Protein AF-A0A2D2D3I3-F1 (afdb_monomer_lite)

Radius of gyration: 22.83 Å; chains: 1; bounding box: 52×42×72 Å

Organism: Methylosinus trichosporium (strain ATCC 35070 / NCIMB 11131 / UNIQEM 75 / OB3b) (NCBI:txid595536)

Sequence (288 aa):
MAAYGGAGVHELIDAMRDCSGDVVLSSEEFIHAIHYAPDAFQHFLDLIGPIFPNVVIVVYLRSQADYLQSAYFERVKAGMSADFSSYVSARLTNNLGEFPLDYELLVDELLALKGAEIVIRDYNSGSAVEDFFQLCGIEIGSITQLERKNERSGFKRCLTQFYENIHRRRANASELGVIEEVAGRYKDNPPQLSSLCKRGIVSRFAQGNRRVSAAYRLEGLDCESSDVGYSTNRCFSNEPSLLDPFESDRRRPSIDHIFSYSFAALISTASAATPSWTHGLRWAGVRR

Secondary structure (DSSP, 8-state):
-----THHHHHHHHHHHT-SS------HHHHHHHHH-HHHHHHHHHHHTTT-S-EEEEEEE--HHHHHHHHHHHHHHTT----HHHHHHHHHHS--SSS-S-HHHHHHHHHH-SSEEEEEEETTSS-HHHHHHHHTT--GGG-S----------HHHHHHHHHHHHHTSPPPHHHHHHHHHHHHHTSSSPPPPPHHHHHHHHHHHHHHHHHHHHHHT-SSS----TT----GGGSS-SS---S-TTSS-TT---HHHHTSHHHHHHHHHHHHT-SS--S---------

Structure (mmCIF, N/CA/C/O backbone):
data_AF-A0A2D2D3I3-F1
#
_entry.id   AF-A0A2D2D3I3-F1
#
loop_
_atom_site.group_PDB
_atom_site.id
_atom_site.type_symbol
_atom_site.label_atom_id
_atom_site.label_alt_id
_atom_site.label_comp_id
_atom_site.label_asym_id
_atom_site.label_entity_id
_atom_site.label_seq_id
_atom_site.pdbx_PDB_ins_code
_atom_site.Cartn_x
_atom_site.Cartn_y
_atom_site.Cartn_z
_atom_site.occupancy
_atom_site.B_iso_or_equiv
_atom_site.auth_seq_id
_atom_site.auth_comp_id
_atom_site.auth_asym_id
_atom_site.auth_atom_id
_atom_site.pdbx_PDB_model_num
ATOM 1 N N . MET A 1 1 ? -0.249 -22.762 6.723 1.00 36.47 1 MET A N 1
ATOM 2 C CA . MET A 1 1 ? -0.805 -22.355 8.027 1.00 36.47 1 MET A CA 1
ATOM 3 C C . MET A 1 1 ? 0.327 -22.441 9.039 1.00 36.47 1 MET A C 1
ATOM 5 O O . MET A 1 1 ? 0.614 -23.522 9.537 1.00 36.47 1 MET A O 1
ATOM 9 N N . ALA A 1 2 ? 1.090 -21.359 9.199 1.00 31.59 2 ALA A N 1
ATOM 10 C CA . ALA A 1 2 ? 2.141 -21.309 10.208 1.00 31.59 2 ALA A CA 1
ATOM 11 C C . ALA A 1 2 ? 1.462 -21.176 11.574 1.00 31.59 2 ALA A C 1
ATOM 13 O O . ALA A 1 2 ? 0.613 -20.306 11.754 1.00 31.59 2 ALA A O 1
ATOM 14 N N . ALA A 1 3 ? 1.787 -22.068 12.505 1.00 34.53 3 ALA A N 1
ATOM 15 C CA . ALA A 1 3 ? 1.401 -21.908 13.894 1.00 34.53 3 ALA A CA 1
ATOM 16 C C . ALA A 1 3 ? 2.128 -20.666 14.428 1.00 34.53 3 ALA A C 1
ATOM 18 O O . ALA A 1 3 ? 3.337 -20.717 14.653 1.00 34.53 3 ALA A O 1
ATOM 19 N N . TYR A 1 4 ? 1.420 -19.545 14.578 1.00 44.84 4 TYR A N 1
ATOM 20 C CA . TYR A 1 4 ? 1.913 -18.431 15.383 1.00 44.84 4 TYR A CA 1
ATOM 21 C C . TYR A 1 4 ? 2.091 -18.978 16.802 1.00 44.84 4 TYR A C 1
ATOM 23 O O . TYR A 1 4 ? 1.121 -19.338 17.468 1.00 44.84 4 TYR A O 1
ATOM 31 N N . GLY A 1 5 ? 3.343 -19.171 17.215 1.00 44.16 5 GLY A N 1
ATOM 32 C CA . GLY A 1 5 ? 3.673 -19.737 18.515 1.00 44.16 5 GLY A CA 1
ATOM 33 C C . GLY A 1 5 ? 3.139 -18.840 19.629 1.00 44.16 5 GLY A C 1
ATOM 34 O O . GLY A 1 5 ? 3.531 -17.680 19.724 1.00 44.16 5 GLY A O 1
ATOM 35 N N . GLY A 1 6 ? 2.272 -19.384 20.487 1.00 57.16 6 GLY A N 1
ATOM 36 C CA . GLY A 1 6 ? 1.632 -18.647 21.585 1.00 57.16 6 GLY A CA 1
ATOM 37 C C . GLY A 1 6 ? 2.597 -18.012 22.595 1.00 57.16 6 GLY A C 1
ATOM 38 O O . GLY A 1 6 ? 2.187 -17.128 23.339 1.00 57.16 6 GLY A O 1
ATOM 39 N N . ALA A 1 7 ? 3.879 -18.395 22.590 1.00 60.81 7 ALA A N 1
ATOM 40 C CA . ALA A 1 7 ? 4.909 -17.781 23.429 1.00 60.81 7 ALA A CA 1
ATOM 41 C C . ALA A 1 7 ? 5.045 -16.267 23.180 1.00 60.81 7 ALA A C 1
ATOM 43 O O . ALA A 1 7 ? 5.126 -15.500 24.133 1.00 60.81 7 ALA A O 1
ATOM 44 N N . GLY A 1 8 ? 4.960 -15.821 21.919 1.00 80.94 8 GLY A N 1
ATOM 45 C CA . GLY A 1 8 ? 5.151 -14.405 21.587 1.00 80.94 8 GLY A CA 1
ATOM 46 C C . GLY A 1 8 ? 4.021 -13.488 22.069 1.00 80.94 8 GLY A C 1
ATOM 47 O O . GLY A 1 8 ? 4.268 -12.332 22.395 1.00 80.94 8 GLY A O 1
ATOM 48 N N . VAL A 1 9 ? 2.783 -13.990 22.148 1.00 85.12 9 VAL A N 1
ATOM 49 C CA . VAL A 1 9 ? 1.632 -13.183 22.593 1.00 85.12 9 VAL A CA 1
ATOM 50 C C . VAL A 1 9 ? 1.669 -12.965 24.103 1.00 85.12 9 VAL A C 1
ATOM 52 O O . VAL A 1 9 ? 1.417 -11.855 24.562 1.00 85.12 9 VAL A O 1
ATOM 55 N N . HIS A 1 10 ? 2.021 -13.993 24.880 1.00 88.25 10 HIS A N 1
ATOM 56 C CA . HIS A 1 10 ? 2.147 -13.856 26.331 1.00 88.25 10 HIS A CA 1
ATOM 57 C C . HIS A 1 10 ? 3.300 -12.927 26.722 1.00 88.25 10 HIS A C 1
ATOM 59 O O . HIS A 1 10 ? 3.094 -12.042 27.545 1.00 88.25 10 HIS A O 1
ATOM 65 N N . GLU A 1 11 ? 4.462 -13.055 26.073 1.00 89.56 11 GLU A N 1
ATOM 66 C CA . GLU A 1 11 ? 5.600 -12.151 26.295 1.00 89.56 11 GLU A CA 1
ATOM 67 C C . GLU A 1 11 ? 5.252 -10.692 25.966 1.00 89.56 11 GLU A C 1
ATOM 69 O O . GLU A 1 11 ? 5.614 -9.786 26.716 1.00 89.56 11 GLU A O 1
ATOM 74 N N . LEU A 1 12 ? 4.504 -10.455 24.879 1.00 89.75 12 LEU A N 1
ATOM 75 C CA . LEU A 1 12 ? 4.018 -9.119 24.537 1.00 89.75 12 LEU A CA 1
ATOM 76 C C . LEU A 1 12 ? 3.081 -8.572 25.620 1.00 89.75 12 LEU A C 1
ATOM 78 O O . LEU A 1 12 ? 3.254 -7.438 26.053 1.00 89.75 12 LEU A O 1
ATOM 82 N N . ILE A 1 13 ? 2.111 -9.368 26.075 1.00 91.94 13 ILE A N 1
ATOM 83 C CA . ILE A 1 13 ? 1.156 -8.949 27.110 1.00 91.94 13 ILE A CA 1
ATOM 84 C C . ILE A 1 13 ? 1.872 -8.625 28.423 1.00 91.94 13 ILE A C 1
ATOM 86 O O . ILE A 1 13 ? 1.548 -7.621 29.056 1.00 91.94 13 ILE A O 1
ATOM 90 N N . ASP A 1 14 ? 2.842 -9.441 28.830 1.00 91.94 14 ASP A N 1
ATOM 91 C CA . ASP A 1 14 ? 3.615 -9.191 30.046 1.00 91.94 14 ASP A CA 1
ATOM 92 C C . ASP A 1 14 ? 4.419 -7.887 29.924 1.00 91.94 14 ASP A C 1
ATOM 94 O O . ASP A 1 14 ? 4.353 -7.048 30.820 1.00 91.94 14 ASP A O 1
ATOM 98 N N . ALA A 1 15 ? 5.055 -7.637 28.774 1.00 89.31 15 ALA A N 1
ATOM 99 C CA . ALA A 1 15 ? 5.734 -6.367 28.517 1.00 89.31 15 ALA A CA 1
ATOM 100 C C . ALA A 1 15 ? 4.778 -5.159 28.569 1.00 89.31 15 ALA A C 1
ATOM 102 O O . ALA A 1 15 ? 5.149 -4.103 29.076 1.00 89.31 15 ALA A O 1
ATOM 103 N N . MET A 1 16 ? 3.541 -5.308 28.083 1.00 92.62 16 MET A N 1
ATOM 104 C CA . MET A 1 16 ? 2.526 -4.253 28.153 1.00 92.62 16 MET A CA 1
ATOM 105 C C . MET A 1 16 ? 2.074 -3.970 29.593 1.00 92.62 16 MET A C 1
ATOM 107 O O . MET A 1 16 ? 1.824 -2.816 29.927 1.00 92.62 16 MET A O 1
ATOM 111 N N . ARG A 1 17 ? 1.967 -4.995 30.452 1.00 92.38 17 ARG A N 1
ATOM 112 C CA . ARG A 1 17 ? 1.563 -4.832 31.865 1.00 92.38 17 ARG A CA 1
ATOM 113 C C . ARG A 1 17 ? 2.551 -4.004 32.671 1.00 92.38 17 ARG A C 1
ATOM 115 O O . ARG A 1 17 ? 2.138 -3.292 33.583 1.00 92.38 17 ARG A O 1
ATOM 122 N N . ASP A 1 18 ? 3.829 -4.107 32.334 1.00 90.19 18 ASP A N 1
ATOM 123 C CA . ASP A 1 18 ? 4.895 -3.380 33.016 1.00 90.19 18 ASP A CA 1
ATOM 124 C C . ASP A 1 18 ? 4.986 -1.907 32.565 1.00 90.19 18 ASP A C 1
ATOM 126 O O . ASP A 1 18 ? 5.695 -1.107 33.183 1.00 90.19 18 ASP A O 1
ATOM 130 N N . CYS A 1 19 ? 4.255 -1.507 31.515 1.00 89.94 19 CYS A N 1
ATOM 131 C CA . CYS A 1 19 ? 4.172 -0.117 31.075 1.00 89.94 19 CYS A CA 1
ATOM 132 C C . CYS A 1 19 ? 3.219 0.702 31.961 1.00 89.94 19 CYS A C 1
ATOM 134 O O . CYS A 1 19 ? 2.050 0.375 32.132 1.00 89.94 19 CYS A O 1
ATOM 136 N N . SER A 1 20 ? 3.694 1.843 32.469 1.00 86.50 20 SER A N 1
ATOM 137 C CA . SER A 1 20 ? 2.905 2.752 33.315 1.00 86.50 20 SER A CA 1
ATOM 138 C C . SER A 1 20 ? 2.069 3.782 32.537 1.00 86.50 20 SER A C 1
ATOM 140 O O . SER A 1 20 ? 1.661 4.788 33.115 1.00 86.50 20 SER A O 1
ATOM 142 N N . GLY A 1 21 ? 1.879 3.600 31.230 1.00 88.44 21 GLY A N 1
ATOM 143 C CA . GLY A 1 21 ? 1.226 4.571 30.349 1.00 88.44 21 GLY A CA 1
ATOM 144 C C . GLY A 1 21 ? 0.556 3.912 29.149 1.00 88.44 21 GLY A C 1
ATOM 145 O O . GLY A 1 21 ? 0.400 2.691 29.113 1.00 88.44 21 GLY A O 1
ATOM 146 N N . ASP A 1 22 ? 0.168 4.728 28.171 1.00 89.88 22 ASP A N 1
ATOM 147 C CA . ASP A 1 22 ? -0.473 4.239 26.953 1.00 89.88 22 ASP A CA 1
ATOM 148 C C . ASP A 1 22 ? 0.486 3.370 26.135 1.00 89.88 22 ASP A C 1
ATOM 150 O O . ASP A 1 22 ? 1.671 3.679 25.976 1.00 89.88 22 ASP A O 1
ATOM 154 N N . VAL A 1 23 ? -0.047 2.280 25.588 1.00 92.38 23 VAL A N 1
ATOM 155 C CA . VAL A 1 23 ? 0.695 1.375 24.714 1.00 92.38 23 VAL A CA 1
ATOM 156 C C . VAL A 1 23 ? 0.211 1.559 23.285 1.00 92.38 23 VAL A C 1
ATOM 158 O O . VAL A 1 23 ? -0.969 1.386 22.988 1.00 92.38 23 VAL A O 1
ATOM 161 N N . VAL A 1 24 ? 1.146 1.844 22.381 1.00 91.81 24 VAL A N 1
ATOM 162 C CA . VAL A 1 24 ? 0.890 1.887 20.940 1.00 91.81 24 VAL A CA 1
ATOM 163 C C . VAL A 1 24 ? 1.519 0.665 20.286 1.00 91.81 24 VAL A C 1
ATOM 165 O O . VAL A 1 24 ? 2.734 0.476 20.340 1.00 91.81 24 VAL A O 1
ATOM 168 N N . LEU A 1 25 ? 0.690 -0.143 19.627 1.00 91.69 25 LEU A N 1
ATOM 169 C CA . LEU A 1 25 ? 1.130 -1.270 18.812 1.00 91.69 25 LEU A CA 1
ATOM 170 C C . LEU A 1 25 ? 0.818 -0.987 17.342 1.00 91.69 25 LEU A C 1
ATOM 172 O O . LEU A 1 25 ? -0.283 -0.561 17.004 1.00 91.69 25 LEU A O 1
ATOM 176 N N . SER A 1 26 ? 1.777 -1.262 16.461 1.00 89.19 26 SER A N 1
ATOM 177 C CA . SER A 1 26 ? 1.593 -1.167 15.013 1.00 89.19 26 SER A CA 1
ATOM 178 C C . SER A 1 26 ? 2.179 -2.403 14.347 1.00 89.19 26 SER A C 1
ATOM 180 O O . SER A 1 26 ? 3.345 -2.735 14.558 1.00 89.19 26 SER A O 1
ATOM 182 N N . SER A 1 27 ? 1.354 -3.109 13.576 1.00 88.50 27 SER A N 1
ATOM 183 C CA . SER A 1 27 ? 1.760 -4.293 12.824 1.00 88.50 27 SER A CA 1
ATOM 184 C C . SER A 1 27 ? 0.816 -4.527 11.650 1.00 88.50 27 SER A C 1
ATOM 186 O O . SER A 1 27 ? -0.403 -4.546 11.826 1.00 88.50 27 SER A O 1
ATOM 188 N N . GLU A 1 28 ? 1.368 -4.762 10.458 1.00 84.00 28 GLU A N 1
ATOM 189 C CA . GLU A 1 28 ? 0.581 -5.178 9.285 1.00 84.00 28 GLU A CA 1
ATOM 190 C C . GLU A 1 28 ? -0.120 -6.528 9.525 1.00 84.00 28 GLU A C 1
ATOM 192 O O . GLU A 1 28 ? -1.214 -6.772 9.012 1.00 84.00 28 GLU A O 1
ATOM 197 N N . GLU A 1 29 ? 0.464 -7.373 10.381 1.00 87.12 29 GLU A N 1
ATOM 198 C CA . GLU A 1 29 ? -0.072 -8.686 10.749 1.00 87.12 29 GLU A CA 1
ATOM 199 C C . GLU A 1 29 ? -1.390 -8.596 11.523 1.00 87.12 29 GLU A C 1
ATOM 201 O O . GLU A 1 29 ? -2.174 -9.541 11.498 1.00 87.12 29 GLU A O 1
ATOM 206 N N . PHE A 1 30 ? -1.683 -7.471 12.184 1.00 90.69 30 PHE A N 1
ATOM 207 C CA . PHE A 1 30 ? -2.965 -7.308 12.870 1.00 90.69 30 PHE A CA 1
ATOM 208 C C . PHE A 1 30 ? -4.127 -7.264 11.895 1.00 90.69 30 PHE A C 1
ATOM 210 O O . PHE A 1 30 ? -5.141 -7.902 12.144 1.00 90.69 30 PHE A O 1
ATOM 217 N N . ILE A 1 31 ? -3.974 -6.598 10.751 1.00 89.19 31 ILE A N 1
ATOM 218 C CA . ILE A 1 31 ? -5.031 -6.582 9.737 1.00 89.19 31 ILE A CA 1
ATOM 219 C C . ILE A 1 31 ? -5.212 -7.974 9.133 1.00 89.19 31 ILE A C 1
ATOM 221 O O . ILE A 1 31 ? -6.341 -8.407 8.914 1.00 89.19 31 ILE A O 1
ATOM 225 N N . HIS A 1 32 ? -4.116 -8.707 8.922 1.00 88.12 32 HIS A N 1
ATOM 226 C CA . HIS A 1 32 ? -4.198 -10.104 8.505 1.00 88.12 32 HIS A CA 1
ATOM 227 C C . HIS A 1 32 ? -4.939 -10.957 9.548 1.00 88.12 32 HIS A C 1
ATOM 229 O O . HIS A 1 32 ? -5.802 -11.754 9.188 1.00 88.12 32 HIS A O 1
ATOM 235 N N . ALA A 1 33 ? -4.631 -10.793 10.836 1.00 91.31 33 ALA A N 1
ATOM 236 C CA . ALA A 1 33 ? -5.299 -11.512 11.915 1.00 91.31 33 ALA A CA 1
ATOM 237 C C . ALA A 1 33 ? -6.789 -11.155 12.008 1.00 91.31 33 ALA A C 1
ATOM 239 O O . ALA A 1 33 ? -7.607 -12.060 12.090 1.00 91.31 33 ALA A O 1
ATOM 240 N N . ILE A 1 34 ? -7.149 -9.874 11.923 1.00 93.06 34 ILE A N 1
ATOM 241 C CA . ILE A 1 34 ? -8.545 -9.413 11.937 1.00 93.06 34 ILE A CA 1
ATOM 242 C C . ILE A 1 34 ? -9.324 -10.030 10.774 1.00 93.06 34 ILE A C 1
ATOM 244 O O . ILE A 1 34 ? -10.400 -10.577 10.988 1.00 93.06 34 ILE A O 1
ATOM 248 N N . HIS A 1 35 ? -8.756 -10.008 9.567 1.00 91.56 35 HIS A N 1
ATOM 249 C CA . HIS A 1 35 ? -9.467 -10.437 8.366 1.00 91.56 35 HIS A CA 1
ATOM 250 C C . HIS A 1 35 ? -9.515 -11.964 8.185 1.00 91.56 35 HIS A C 1
ATOM 252 O O . HIS A 1 35 ? -10.536 -12.529 7.806 1.00 91.56 35 HIS A O 1
ATOM 258 N N . TYR A 1 36 ? -8.415 -12.673 8.455 1.00 89.38 36 TYR A N 1
ATOM 259 C CA . TYR A 1 36 ? -8.321 -14.114 8.182 1.00 89.38 36 TYR A CA 1
ATOM 260 C C . TYR A 1 36 ? -8.439 -14.999 9.427 1.00 89.38 36 TYR A C 1
ATOM 262 O O . TYR A 1 36 ? -8.594 -16.214 9.293 1.00 89.38 36 TYR A O 1
ATOM 270 N N . ALA A 1 37 ? -8.342 -14.428 10.628 1.00 93.00 37 ALA A N 1
ATOM 271 C CA . ALA A 1 37 ? -8.445 -15.146 11.897 1.00 93.00 37 ALA A CA 1
ATOM 272 C C . ALA A 1 37 ? -9.134 -14.298 12.993 1.00 93.00 37 ALA A C 1
ATOM 274 O O . ALA A 1 37 ? -8.566 -14.140 14.081 1.00 93.00 37 ALA A O 1
ATOM 275 N N . PRO A 1 38 ? -10.347 -13.761 12.743 1.00 93.94 38 PRO A N 1
ATOM 276 C CA . PRO A 1 38 ? -11.003 -12.803 13.637 1.00 93.94 38 PRO A CA 1
ATOM 277 C C . PRO A 1 38 ? -11.161 -13.325 15.069 1.00 93.94 38 PRO A C 1
ATOM 279 O O . PRO A 1 38 ? -10.924 -12.580 16.014 1.00 93.94 38 PRO A O 1
ATOM 282 N N . ASP A 1 39 ? -11.451 -14.618 15.254 1.00 95.12 39 ASP A N 1
ATOM 283 C CA . ASP A 1 39 ? -11.560 -15.238 16.584 1.00 95.12 39 ASP A CA 1
ATOM 284 C C . ASP A 1 39 ? -10.237 -15.194 17.365 1.00 95.12 39 ASP A C 1
ATOM 286 O O . ASP A 1 39 ? -10.225 -14.981 18.577 1.00 95.12 39 ASP A O 1
ATOM 290 N N . ALA A 1 40 ? -9.104 -15.374 16.678 1.00 93.25 40 ALA A N 1
ATOM 291 C CA . ALA A 1 40 ? -7.788 -15.299 17.305 1.00 93.25 40 ALA A CA 1
ATOM 292 C C . ALA A 1 40 ? -7.450 -13.857 17.706 1.00 93.25 40 ALA A C 1
ATOM 294 O O . ALA A 1 40 ? -6.867 -13.631 18.768 1.00 93.25 40 ALA A O 1
ATOM 295 N N . PHE A 1 41 ? -7.845 -12.878 16.888 1.00 95.75 41 PHE A N 1
ATOM 296 C CA . PHE A 1 41 ? -7.670 -11.470 17.225 1.00 95.75 41 PHE A CA 1
ATOM 297 C C . PHE A 1 41 ? -8.607 -11.030 18.360 1.00 95.75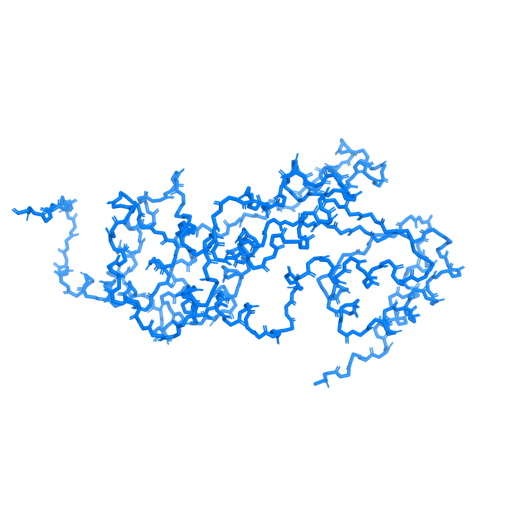 41 PHE A C 1
ATOM 299 O O . PHE A 1 41 ? -8.171 -10.339 19.277 1.00 95.75 41 PHE A O 1
ATOM 306 N N . GLN A 1 42 ? -9.861 -11.494 18.374 1.00 97.12 42 GLN A N 1
ATOM 307 C CA . GLN A 1 42 ? -10.777 -11.274 19.494 1.00 97.12 42 GLN A CA 1
ATOM 308 C C . GLN A 1 42 ? -10.224 -11.876 20.787 1.00 97.12 42 GLN A C 1
ATOM 310 O O . GLN A 1 42 ? -10.253 -11.220 21.821 1.00 97.12 42 GLN A O 1
ATOM 315 N N . HIS A 1 43 ? -9.652 -13.083 20.733 1.00 95.50 43 HIS A N 1
ATOM 316 C CA . HIS A 1 43 ? -9.003 -13.675 21.899 1.00 95.50 43 HIS A CA 1
ATOM 317 C C . HIS A 1 43 ? -7.853 -12.802 22.423 1.00 95.50 43 HIS A C 1
ATOM 319 O O . HIS A 1 43 ? -7.713 -12.631 23.632 1.00 95.50 43 HIS A O 1
ATOM 325 N N . PHE A 1 44 ? -7.056 -12.205 21.532 1.00 95.12 44 PHE A N 1
ATOM 326 C CA . PHE A 1 44 ? -6.042 -11.228 21.926 1.00 95.12 44 PHE A CA 1
ATOM 327 C C . PHE A 1 44 ? -6.661 -10.001 22.621 1.00 95.12 44 PHE A C 1
ATOM 329 O O . PHE A 1 44 ? -6.178 -9.620 23.687 1.00 95.12 44 PHE A O 1
ATOM 336 N N . LEU A 1 45 ? -7.756 -9.439 22.090 1.00 96.69 45 LEU A N 1
ATOM 337 C CA . LEU A 1 45 ? -8.494 -8.339 22.730 1.00 96.69 45 LEU A CA 1
ATOM 338 C C . LEU A 1 45 ? -9.017 -8.717 24.124 1.00 96.69 45 LEU A C 1
ATOM 340 O O . LEU A 1 45 ? -8.862 -7.944 25.068 1.00 96.69 45 LEU A O 1
ATOM 344 N N . ASP A 1 46 ? -9.569 -9.920 24.278 1.00 96.31 46 ASP A N 1
ATOM 345 C CA . ASP A 1 46 ? -10.085 -10.422 25.556 1.00 96.31 46 ASP A CA 1
ATOM 346 C C . ASP A 1 46 ? -8.975 -10.559 26.614 1.00 96.31 46 ASP A C 1
ATOM 348 O O . ASP A 1 46 ? -9.220 -10.366 27.806 1.00 96.31 46 ASP A O 1
ATOM 352 N N . LEU A 1 47 ? -7.744 -10.872 26.193 1.00 95.31 47 LEU A N 1
ATOM 353 C CA . LEU A 1 47 ? -6.585 -10.962 27.085 1.00 95.31 47 LEU A CA 1
ATOM 354 C C . LEU A 1 47 ? -6.069 -9.587 27.528 1.00 95.31 47 LEU A C 1
ATOM 356 O O . LEU A 1 47 ? -5.629 -9.452 28.674 1.00 95.31 47 LEU A O 1
ATOM 360 N N . ILE A 1 48 ? -6.106 -8.579 26.648 1.00 95.81 48 ILE A N 1
ATOM 361 C CA . ILE A 1 48 ? -5.609 -7.230 26.963 1.00 95.81 48 ILE A CA 1
ATOM 362 C C . ILE A 1 48 ? -6.661 -6.334 27.619 1.00 95.81 48 ILE A C 1
ATOM 364 O O . ILE A 1 48 ? -6.290 -5.460 28.396 1.00 95.81 48 ILE A O 1
ATOM 368 N N . GLY A 1 49 ? -7.954 -6.563 27.377 1.00 95.31 49 GLY A N 1
ATOM 369 C CA . GLY A 1 49 ? -9.050 -5.743 27.908 1.00 95.31 49 GLY A CA 1
ATOM 370 C C . GLY A 1 49 ? -9.056 -5.570 29.437 1.00 95.31 49 GLY A C 1
ATOM 371 O O . GLY A 1 49 ? -9.309 -4.465 29.913 1.00 95.31 49 GLY A O 1
ATOM 372 N N . PRO A 1 50 ? -8.719 -6.599 30.245 1.00 95.00 50 PRO A N 1
ATOM 373 C CA . PRO A 1 50 ? -8.574 -6.445 31.696 1.00 95.00 50 PRO A CA 1
ATOM 374 C C . PRO A 1 50 ? -7.413 -5.537 32.132 1.00 95.00 50 PRO A C 1
ATOM 376 O O . PRO A 1 50 ? -7.406 -5.069 33.268 1.00 95.00 50 PRO A O 1
ATOM 379 N N . ILE A 1 51 ? -6.417 -5.335 31.265 1.00 95.00 51 ILE A N 1
ATOM 380 C CA . ILE A 1 51 ? -5.225 -4.514 31.523 1.00 95.00 51 ILE A CA 1
ATOM 381 C C . ILE A 1 51 ? -5.462 -3.093 30.997 1.00 95.00 51 ILE A C 1
ATOM 383 O O . ILE A 1 51 ? -5.171 -2.117 31.683 1.00 95.00 51 ILE A O 1
ATOM 387 N N . PHE A 1 52 ? -6.044 -2.989 29.801 1.00 95.31 52 PHE A N 1
ATOM 388 C CA . PHE A 1 52 ? -6.334 -1.744 29.103 1.00 95.31 52 PHE A CA 1
ATOM 389 C C . PHE A 1 52 ? -7.848 -1.620 28.896 1.00 95.31 52 PHE A C 1
ATOM 391 O O . PHE A 1 52 ? -8.377 -2.172 27.932 1.00 95.31 52 PHE A O 1
ATOM 398 N N . PRO A 1 53 ? -8.569 -0.887 29.766 1.00 92.12 53 PRO A N 1
ATOM 399 C CA . PRO A 1 53 ? -10.024 -0.766 29.662 1.00 92.12 53 PRO A CA 1
ATOM 400 C C . PRO A 1 53 ? -10.479 0.002 28.412 1.00 92.12 53 PRO A C 1
ATOM 402 O O . PRO A 1 53 ? -11.636 -0.111 28.017 1.00 92.12 53 PRO A O 1
ATOM 405 N N . ASN A 1 54 ? -9.574 0.768 27.795 1.00 94.50 54 ASN A N 1
ATOM 406 C CA . ASN A 1 54 ? -9.819 1.545 26.586 1.00 94.50 54 ASN A CA 1
ATOM 407 C C . ASN A 1 54 ? -8.858 1.079 25.487 1.00 94.50 54 ASN A C 1
ATOM 409 O O . ASN A 1 54 ? -7.735 1.570 25.390 1.00 94.50 54 ASN A O 1
ATOM 413 N N . VAL A 1 55 ? -9.291 0.122 24.669 1.00 96.44 55 VAL A N 1
ATOM 414 C CA . VAL A 1 55 ? -8.552 -0.290 23.470 1.00 96.44 55 VAL A CA 1
ATOM 415 C C . VAL A 1 55 ? -9.118 0.460 22.271 1.00 96.44 55 VAL A C 1
ATOM 417 O O . VAL A 1 55 ? -10.324 0.430 22.042 1.00 96.44 55 VAL A O 1
ATOM 420 N N . VAL A 1 56 ? -8.257 1.111 21.491 1.00 97.00 56 VAL A N 1
ATOM 421 C CA . VAL A 1 56 ? -8.642 1.803 20.254 1.00 97.00 56 VAL A CA 1
ATOM 422 C C . VAL A 1 56 ? -7.886 1.180 19.088 1.00 97.00 56 VAL A C 1
ATOM 424 O O . VAL A 1 56 ? -6.658 1.103 19.104 1.00 97.00 56 VAL A O 1
ATOM 427 N N . ILE A 1 57 ? -8.614 0.742 18.065 1.00 96.94 57 ILE A N 1
ATOM 428 C CA . ILE A 1 57 ? -8.052 0.248 16.810 1.00 96.94 57 ILE A CA 1
ATOM 429 C C . ILE A 1 57 ? -8.212 1.348 15.770 1.00 96.94 57 ILE A C 1
ATOM 431 O O . ILE A 1 57 ? -9.325 1.699 15.378 1.00 96.94 57 ILE A O 1
ATOM 435 N N . VAL A 1 58 ? -7.082 1.878 15.309 1.00 95.94 58 VAL A N 1
ATOM 436 C CA . VAL A 1 58 ? -7.041 2.924 14.288 1.00 95.94 58 VAL A CA 1
ATOM 437 C C . VAL A 1 58 ? -6.629 2.307 12.960 1.00 95.94 58 VAL A C 1
ATOM 439 O O . VAL A 1 58 ? -5.554 1.717 12.854 1.00 95.94 58 VAL A O 1
ATOM 442 N N . VAL A 1 59 ? -7.464 2.460 11.934 1.00 95.62 59 VAL A N 1
ATOM 443 C CA . VAL A 1 59 ? -7.189 1.950 10.587 1.00 95.62 59 VAL A CA 1
ATOM 444 C C . VAL A 1 59 ? -7.195 3.099 9.591 1.00 95.62 59 VAL A C 1
ATOM 446 O O . VAL A 1 59 ? -8.208 3.769 9.395 1.00 95.62 59 VAL A O 1
ATOM 449 N N . TYR A 1 60 ? -6.059 3.297 8.927 1.00 95.06 60 TYR A N 1
ATOM 450 C CA . TYR A 1 60 ? -5.924 4.249 7.830 1.00 95.06 60 TYR A CA 1
ATOM 451 C C . TYR A 1 60 ? -6.201 3.552 6.502 1.00 95.06 60 TYR A C 1
ATOM 453 O O . TYR A 1 60 ? -5.448 2.668 6.088 1.00 95.06 60 TYR A O 1
ATOM 461 N N . LEU A 1 61 ? -7.262 3.967 5.816 1.00 95.31 61 LEU A N 1
ATOM 462 C CA . LEU A 1 61 ? -7.604 3.470 4.489 1.00 95.31 61 LEU A CA 1
ATOM 463 C C . LEU A 1 61 ? -7.049 4.408 3.419 1.00 95.31 61 LEU A C 1
ATOM 465 O O . LEU A 1 61 ? -7.138 5.629 3.522 1.00 95.31 61 LEU A O 1
ATOM 469 N N . ARG A 1 62 ? -6.473 3.823 2.372 1.00 94.25 62 ARG A N 1
ATOM 470 C CA . ARG A 1 62 ? -5.896 4.524 1.218 1.00 94.25 62 ARG A CA 1
ATOM 471 C C . ARG A 1 62 ? -6.638 4.090 -0.038 1.00 94.25 62 ARG A C 1
ATOM 473 O O . ARG A 1 62 ? -7.137 2.977 -0.071 1.00 94.25 62 ARG A O 1
ATOM 480 N N . SER A 1 63 ? -6.671 4.899 -1.098 1.00 94.62 63 SER A N 1
ATOM 481 C CA . SER A 1 63 ? -7.209 4.427 -2.385 1.00 94.62 63 SER A CA 1
ATOM 482 C C . SER A 1 63 ? -6.567 3.083 -2.789 1.00 94.62 63 SER A C 1
ATOM 484 O O . SER A 1 63 ? -5.343 2.914 -2.713 1.00 94.62 63 SER A O 1
ATOM 486 N N . GLN A 1 64 ? -7.376 2.105 -3.213 1.00 94.81 64 GLN A N 1
ATOM 487 C CA . GLN A 1 64 ? -6.868 0.770 -3.557 1.00 94.81 64 GLN A CA 1
ATOM 488 C C . GLN A 1 64 ? -5.853 0.832 -4.704 1.00 94.81 64 GLN A C 1
ATOM 490 O O . GLN A 1 64 ? -4.902 0.054 -4.735 1.00 94.81 64 GLN A O 1
ATOM 495 N N . ALA A 1 65 ? -6.025 1.781 -5.627 1.00 94.12 65 ALA A N 1
ATOM 496 C CA . ALA A 1 65 ? -5.103 2.023 -6.726 1.00 94.12 65 ALA A CA 1
ATOM 497 C C . ALA A 1 65 ? -3.712 2.445 -6.216 1.00 94.12 65 ALA A C 1
ATOM 499 O O . ALA A 1 65 ? -2.704 1.823 -6.563 1.00 94.12 65 ALA A O 1
ATOM 500 N N . ASP A 1 66 ? -3.653 3.442 -5.331 1.00 92.81 66 ASP A N 1
ATOM 501 C CA . ASP A 1 66 ? -2.384 3.920 -4.780 1.00 92.81 66 ASP A CA 1
ATOM 502 C C . ASP A 1 66 ? -1.754 2.903 -3.822 1.00 92.81 66 ASP A C 1
ATOM 504 O O . ASP A 1 66 ? -0.523 2.785 -3.760 1.00 92.81 66 ASP A O 1
ATOM 508 N N . TYR A 1 67 ? -2.584 2.165 -3.076 1.00 93.88 67 TYR A N 1
ATOM 509 C CA . TYR A 1 67 ? -2.144 1.053 -2.240 1.00 93.88 67 TYR A CA 1
ATOM 510 C C . TYR A 1 67 ? -1.480 -0.037 -3.089 1.00 93.88 67 TYR A C 1
ATOM 512 O O . TYR A 1 67 ? -0.328 -0.372 -2.829 1.00 93.88 67 TYR A O 1
ATOM 520 N N . LEU A 1 68 ? -2.146 -0.532 -4.140 1.00 95.38 68 LEU A N 1
ATOM 521 C CA . LEU A 1 68 ? -1.617 -1.584 -5.016 1.00 95.38 68 LEU A CA 1
ATOM 522 C C . LEU A 1 68 ? -0.311 -1.170 -5.695 1.00 95.38 68 LEU A C 1
ATOM 524 O O . LEU A 1 68 ? 0.623 -1.966 -5.769 1.00 95.38 68 LEU A O 1
ATOM 528 N N . GLN A 1 69 ? -0.209 0.082 -6.142 1.00 94.56 69 GLN A N 1
ATOM 529 C CA . GLN A 1 69 ? 1.037 0.626 -6.677 1.00 94.56 69 GLN A CA 1
ATOM 530 C C . GLN A 1 69 ? 2.170 0.598 -5.642 1.00 94.56 69 GLN A C 1
ATOM 532 O O . GLN A 1 69 ? 3.290 0.183 -5.943 1.00 94.56 69 GLN A O 1
ATOM 537 N N . SER A 1 70 ? 1.887 1.048 -4.418 1.00 92.75 70 SER A N 1
ATOM 538 C CA . SER A 1 70 ? 2.867 1.072 -3.332 1.00 92.75 70 SER A CA 1
ATOM 539 C C . SER A 1 70 ? 3.295 -0.341 -2.932 1.00 92.75 70 SER A C 1
ATOM 541 O O . SER A 1 70 ? 4.490 -0.617 -2.846 1.00 92.75 70 SER A O 1
ATOM 543 N N . ALA A 1 71 ? 2.326 -1.239 -2.743 1.00 93.94 71 ALA A N 1
ATOM 544 C CA . ALA A 1 71 ? 2.547 -2.631 -2.383 1.00 93.94 71 ALA A CA 1
ATOM 545 C C . ALA A 1 71 ? 3.373 -3.353 -3.454 1.00 93.94 71 ALA A C 1
ATOM 547 O O . ALA A 1 71 ? 4.351 -4.020 -3.125 1.00 93.94 71 ALA A O 1
ATOM 548 N N . TYR A 1 72 ? 3.074 -3.134 -4.739 1.00 95.81 72 TYR A N 1
ATOM 549 C CA . TYR A 1 72 ? 3.862 -3.683 -5.840 1.00 95.81 72 TYR A CA 1
ATOM 550 C C . TYR A 1 72 ? 5.347 -3.313 -5.739 1.00 95.81 72 TYR A C 1
ATOM 552 O O . TYR A 1 72 ? 6.209 -4.182 -5.869 1.00 95.81 72 TYR A O 1
ATOM 560 N N . PHE A 1 73 ? 5.671 -2.045 -5.469 1.00 95.19 73 PHE A N 1
ATOM 561 C CA . PHE A 1 73 ? 7.068 -1.627 -5.330 1.00 95.19 73 PHE A CA 1
ATOM 562 C C . PHE A 1 73 ? 7.763 -2.276 -4.132 1.00 95.19 73 PHE A C 1
ATOM 564 O O . PHE A 1 73 ? 8.932 -2.643 -4.257 1.00 95.19 73 PHE A O 1
ATOM 571 N N . GLU A 1 74 ? 7.075 -2.474 -3.006 1.00 94.31 74 GLU A N 1
ATOM 572 C CA . GLU A 1 74 ? 7.637 -3.234 -1.882 1.00 94.31 74 GLU A CA 1
ATOM 573 C C . GLU A 1 74 ? 7.869 -4.706 -2.250 1.00 94.31 74 GLU A C 1
ATOM 575 O O . GLU A 1 74 ? 8.936 -5.256 -1.969 1.00 94.31 74 GLU A O 1
ATOM 580 N N . ARG A 1 75 ? 6.945 -5.338 -2.983 1.00 95.25 75 ARG A N 1
ATOM 581 C CA . ARG A 1 75 ? 7.121 -6.717 -3.469 1.00 95.25 75 ARG A CA 1
ATOM 582 C C . ARG A 1 75 ? 8.282 -6.843 -4.454 1.00 95.25 75 ARG A C 1
ATOM 584 O O . ARG A 1 75 ? 9.050 -7.800 -4.371 1.00 95.25 75 ARG A O 1
ATOM 591 N N . VAL A 1 76 ? 8.468 -5.872 -5.349 1.00 96.19 76 VAL A N 1
ATOM 592 C CA . VAL A 1 76 ? 9.635 -5.820 -6.245 1.00 96.19 76 VAL A CA 1
ATOM 593 C C . VAL A 1 76 ? 10.933 -5.734 -5.437 1.00 96.19 76 VAL A C 1
ATOM 595 O O . VAL A 1 76 ? 11.868 -6.485 -5.713 1.00 96.19 76 VAL A O 1
ATOM 598 N N . LYS A 1 77 ? 10.998 -4.892 -4.397 1.00 94.31 77 LYS A N 1
ATOM 599 C CA . LYS A 1 77 ? 12.163 -4.841 -3.490 1.00 94.31 77 LYS A CA 1
ATOM 600 C C . LYS A 1 77 ? 12.416 -6.171 -2.784 1.00 94.31 77 LYS A C 1
ATOM 602 O O . LYS A 1 77 ? 13.571 -6.530 -2.582 1.00 94.31 77 LYS A O 1
ATOM 607 N N . ALA A 1 78 ? 11.355 -6.903 -2.458 1.00 95.06 78 ALA A N 1
ATOM 608 C CA . ALA A 1 78 ? 11.423 -8.234 -1.864 1.00 95.06 78 ALA A CA 1
ATOM 609 C C . ALA A 1 78 ? 11.752 -9.361 -2.871 1.00 95.06 78 ALA A C 1
ATOM 611 O O . ALA A 1 78 ? 11.774 -10.528 -2.487 1.00 95.06 78 ALA A O 1
ATOM 612 N N . GLY A 1 79 ? 12.019 -9.047 -4.145 1.00 96.75 79 GLY A N 1
ATOM 613 C CA . GLY A 1 79 ? 12.440 -10.027 -5.155 1.00 96.75 79 GLY A CA 1
ATOM 614 C C . GLY A 1 79 ? 11.330 -10.531 -6.085 1.00 96.75 79 GLY A C 1
ATOM 615 O O . GLY A 1 79 ? 11.556 -11.461 -6.860 1.00 96.75 79 GLY A O 1
ATOM 616 N N . MET A 1 80 ? 10.131 -9.939 -6.049 1.00 96.88 80 MET A N 1
ATOM 617 C CA . MET A 1 80 ? 9.049 -10.309 -6.965 1.00 96.88 80 MET A CA 1
ATOM 618 C C . MET A 1 80 ? 9.416 -9.999 -8.426 1.00 96.88 80 MET A C 1
ATOM 620 O O . MET A 1 80 ? 9.920 -8.922 -8.741 1.00 96.88 80 MET A O 1
ATOM 624 N N . SER A 1 81 ? 9.124 -10.945 -9.322 1.00 97.06 81 SER A N 1
ATOM 625 C CA . SER A 1 81 ? 9.399 -10.868 -10.770 1.00 97.06 81 SER A CA 1
ATOM 626 C C . SER A 1 81 ? 8.136 -10.783 -11.638 1.00 97.06 81 SER A C 1
ATOM 628 O O . SER A 1 81 ? 8.226 -10.803 -12.865 1.00 97.06 81 SER A O 1
ATOM 630 N N . ALA A 1 82 ? 6.955 -10.700 -11.020 1.00 96.62 82 ALA A N 1
ATOM 631 C CA . ALA A 1 82 ? 5.702 -10.452 -11.723 1.00 96.62 82 ALA A CA 1
ATOM 632 C C . ALA A 1 82 ? 5.677 -9.025 -12.292 1.00 96.62 82 ALA A C 1
ATOM 634 O O . ALA A 1 82 ? 6.084 -8.071 -11.617 1.00 96.62 82 ALA A O 1
ATOM 635 N N . ASP A 1 83 ? 5.179 -8.873 -13.519 1.00 96.06 83 ASP A N 1
ATOM 636 C CA . ASP A 1 83 ? 4.834 -7.550 -14.036 1.00 96.06 83 ASP A CA 1
ATOM 637 C C . ASP A 1 83 ? 3.666 -6.928 -13.251 1.00 96.06 83 ASP A C 1
ATOM 639 O O . ASP A 1 83 ? 2.951 -7.601 -12.496 1.00 96.06 83 ASP A O 1
ATOM 643 N N . PHE A 1 84 ? 3.509 -5.610 -13.379 1.00 95.94 84 PHE A N 1
ATOM 644 C CA . PHE A 1 84 ? 2.523 -4.868 -12.597 1.00 95.94 84 PHE A CA 1
ATOM 645 C C . PHE A 1 84 ? 1.086 -5.336 -12.865 1.00 95.94 84 PHE A C 1
ATOM 647 O O . PHE A 1 84 ? 0.308 -5.530 -11.929 1.00 95.94 84 PHE A O 1
ATOM 654 N N . SER A 1 85 ? 0.737 -5.561 -14.132 1.00 94.19 85 SER A N 1
ATOM 655 C CA . SER A 1 85 ? -0.610 -5.975 -14.534 1.00 94.19 85 SER A CA 1
ATOM 656 C C . SER A 1 85 ? -0.971 -7.361 -13.999 1.00 94.19 85 SER A C 1
ATOM 6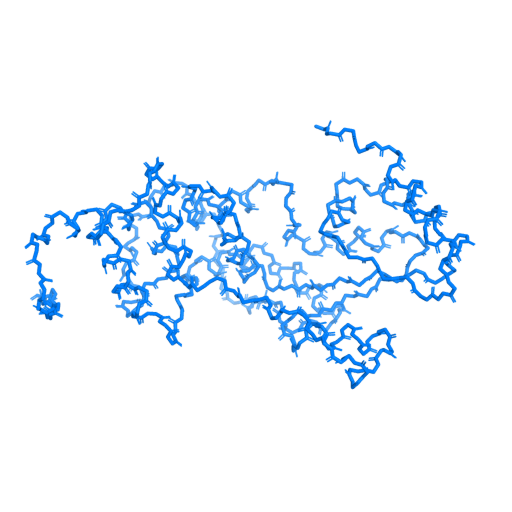58 O O . SER A 1 85 ? -2.073 -7.552 -13.485 1.00 94.19 85 SER A O 1
ATOM 660 N N . SER A 1 86 ? -0.035 -8.311 -14.047 1.00 94.19 86 SER A N 1
ATOM 661 C CA . SER A 1 86 ? -0.202 -9.657 -13.491 1.00 94.19 86 SER A CA 1
ATOM 662 C C . SER A 1 86 ? -0.361 -9.612 -11.975 1.00 94.19 86 SER A C 1
ATOM 664 O O . SER A 1 86 ? -1.212 -10.314 -11.430 1.00 94.19 86 SER A O 1
ATOM 666 N N . TYR A 1 87 ? 0.410 -8.758 -11.291 1.00 95.88 87 TYR A N 1
ATOM 667 C CA . TYR A 1 87 ? 0.264 -8.545 -9.851 1.00 95.88 87 TYR A CA 1
ATOM 668 C C . TYR A 1 87 ? -1.122 -7.994 -9.494 1.00 95.88 87 TYR A C 1
ATOM 670 O O . TYR A 1 87 ? -1.799 -8.561 -8.638 1.00 95.88 87 TYR A O 1
ATOM 678 N N . VAL A 1 88 ? -1.578 -6.931 -10.166 1.00 95.31 88 VAL A N 1
ATOM 679 C CA . VAL A 1 88 ? -2.908 -6.351 -9.916 1.00 95.31 88 VAL A CA 1
ATOM 680 C C . VAL A 1 88 ? -4.008 -7.365 -10.202 1.00 95.31 88 VAL A C 1
ATOM 682 O O . VAL A 1 88 ? -4.886 -7.546 -9.364 1.00 95.31 88 VAL A O 1
ATOM 685 N N . SER A 1 89 ? -3.944 -8.066 -11.337 1.00 93.25 89 SER A N 1
ATOM 686 C CA . SER A 1 89 ? -4.916 -9.109 -11.679 1.00 93.25 89 SER A CA 1
ATOM 687 C C . SER A 1 89 ? -4.987 -10.168 -10.574 1.00 93.25 89 SER A C 1
ATOM 689 O O . SER A 1 89 ? -6.057 -10.404 -10.015 1.00 93.25 89 SER A O 1
ATOM 691 N N . ALA A 1 90 ? -3.835 -10.694 -10.142 1.00 93.56 90 ALA A N 1
ATOM 692 C CA . ALA A 1 90 ? -3.769 -11.654 -9.047 1.00 93.56 90 ALA A CA 1
ATOM 693 C C . ALA A 1 90 ? -4.329 -11.096 -7.729 1.00 93.56 90 ALA A C 1
ATOM 695 O O . ALA A 1 90 ? -5.008 -11.825 -7.015 1.00 93.56 90 ALA A O 1
ATOM 696 N N . ARG A 1 91 ? -4.091 -9.820 -7.399 1.00 93.62 91 ARG A N 1
ATOM 697 C CA . ARG A 1 91 ? -4.635 -9.186 -6.184 1.00 93.62 91 ARG A CA 1
ATOM 698 C C . ARG A 1 91 ? -6.147 -8.983 -6.222 1.00 93.62 91 ARG A C 1
ATOM 700 O O . ARG A 1 91 ? -6.768 -8.980 -5.164 1.00 93.62 91 ARG A O 1
ATOM 707 N N . LEU A 1 92 ? -6.725 -8.797 -7.405 1.00 91.75 92 LEU A N 1
ATOM 708 C CA . LEU A 1 92 ? -8.163 -8.586 -7.578 1.00 91.75 92 LEU A CA 1
ATOM 709 C C . LEU A 1 92 ? -8.952 -9.894 -7.678 1.00 91.75 92 LEU A C 1
ATOM 711 O O . LEU A 1 92 ? -10.129 -9.917 -7.313 1.00 91.75 92 LEU A O 1
ATOM 715 N N . THR A 1 93 ? -8.335 -10.964 -8.187 1.00 89.00 93 THR A N 1
ATOM 716 C CA . THR A 1 93 ? -8.996 -12.268 -8.351 1.00 89.00 93 THR A CA 1
ATOM 717 C C . THR A 1 93 ? -8.699 -13.233 -7.215 1.00 89.00 93 THR A C 1
ATOM 719 O O . THR A 1 93 ? -9.539 -14.072 -6.901 1.00 89.00 93 THR A O 1
ATOM 722 N N . ASN A 1 94 ? -7.515 -13.134 -6.606 1.00 86.88 94 ASN A N 1
ATOM 723 C CA . ASN A 1 94 ? -7.040 -14.082 -5.611 1.00 86.88 94 ASN A CA 1
ATOM 724 C C . ASN A 1 94 ? -6.833 -13.392 -4.265 1.00 86.88 94 ASN A C 1
ATOM 726 O O . ASN A 1 94 ? -6.320 -12.275 -4.157 1.00 86.88 94 ASN A O 1
ATOM 730 N N . ASN A 1 95 ? -7.147 -14.129 -3.209 1.00 80.75 95 ASN A N 1
ATOM 731 C CA . ASN A 1 95 ? -6.733 -13.771 -1.870 1.00 80.75 95 ASN A CA 1
ATOM 732 C C . ASN A 1 95 ? -5.259 -14.178 -1.671 1.00 80.75 95 ASN A C 1
ATOM 734 O O . ASN A 1 95 ? -4.960 -15.349 -1.445 1.00 80.75 95 ASN A O 1
ATOM 738 N N . LEU A 1 96 ? -4.338 -13.216 -1.792 1.00 83.94 96 LEU A N 1
ATOM 739 C CA . LEU A 1 96 ? -2.895 -13.449 -1.642 1.00 83.94 96 LEU A CA 1
ATOM 740 C C . LEU A 1 96 ? -2.404 -13.383 -0.182 1.00 83.94 96 LEU A C 1
ATOM 742 O O . LEU A 1 96 ? -1.195 -13.380 0.036 1.00 83.94 96 LEU A O 1
ATOM 746 N N . GLY A 1 97 ? -3.300 -13.300 0.812 1.00 80.56 97 GLY A N 1
ATOM 747 C CA . GLY A 1 97 ? -2.902 -13.103 2.212 1.00 80.56 97 GLY A CA 1
ATOM 748 C C . GLY A 1 97 ? -2.216 -11.752 2.455 1.00 80.56 97 GLY A C 1
ATOM 749 O O . GLY A 1 97 ? -1.447 -11.596 3.394 1.00 80.56 97 GLY A O 1
ATOM 750 N N . GLU A 1 98 ? -2.455 -10.773 1.582 1.00 87.31 98 GLU A N 1
ATOM 751 C CA . GLU A 1 98 ? -2.036 -9.382 1.778 1.00 87.31 98 GLU A CA 1
ATOM 752 C C . GLU A 1 98 ? -3.206 -8.568 2.356 1.00 87.31 98 GLU A C 1
ATOM 754 O O . GLU A 1 98 ? -4.323 -9.085 2.475 1.00 87.31 98 GLU A O 1
ATOM 759 N N . PHE A 1 99 ? -2.967 -7.290 2.674 1.00 88.38 99 PHE A N 1
ATOM 760 C CA . PHE A 1 99 ? -3.994 -6.372 3.181 1.00 88.38 99 PHE A CA 1
ATOM 761 C C . PHE A 1 99 ? -5.268 -6.434 2.313 1.00 88.38 99 PHE A C 1
ATOM 763 O O . PHE A 1 99 ? -5.163 -6.323 1.084 1.00 88.38 99 PHE A O 1
ATOM 770 N N . PRO A 1 100 ? -6.460 -6.620 2.898 1.00 92.88 100 PRO A N 1
ATOM 771 C CA . PRO A 1 100 ? -7.693 -6.794 2.140 1.00 92.88 100 PRO A CA 1
ATOM 772 C C . PRO A 1 100 ? -8.047 -5.539 1.343 1.00 92.88 100 PRO A C 1
ATOM 774 O O . PRO A 1 100 ? -7.907 -4.422 1.824 1.00 92.88 100 PRO A O 1
ATOM 777 N N . LEU A 1 101 ? -8.502 -5.717 0.101 1.00 94.38 101 LEU A N 1
ATOM 778 C CA . LEU A 1 101 ? -8.904 -4.601 -0.770 1.00 94.38 101 LEU A CA 1
ATOM 779 C C . LEU A 1 101 ? -10.393 -4.255 -0.645 1.00 94.38 101 LEU A C 1
ATOM 781 O O . LEU A 1 101 ? -10.800 -3.154 -1.021 1.00 94.38 101 LEU A O 1
ATOM 785 N N . ASP A 1 102 ? -11.188 -5.196 -0.131 1.00 94.75 102 ASP A N 1
ATOM 786 C CA . ASP A 1 102 ? -12.605 -5.005 0.152 1.00 94.75 102 ASP A CA 1
ATOM 787 C C . ASP A 1 102 ? -12.763 -4.330 1.518 1.00 94.75 102 ASP A C 1
ATOM 789 O O . ASP A 1 102 ? -12.784 -4.976 2.565 1.00 94.75 102 ASP A O 1
ATOM 793 N N . TYR A 1 103 ? -12.785 -2.998 1.502 1.00 95.94 103 TYR A N 1
ATOM 794 C CA . TYR A 1 103 ? -12.845 -2.201 2.727 1.00 95.94 103 TYR A CA 1
ATOM 795 C C . TYR A 1 103 ? -14.203 -2.254 3.411 1.00 95.94 103 TYR A C 1
ATOM 797 O O . TYR A 1 103 ? -14.264 -2.005 4.607 1.00 95.94 103 TYR A O 1
ATOM 805 N N . GLU A 1 104 ? -15.275 -2.576 2.685 1.00 96.50 104 GLU A N 1
ATOM 806 C CA . GLU A 1 104 ? -16.578 -2.786 3.312 1.00 96.50 104 GLU A CA 1
ATOM 807 C C . GLU A 1 104 ? -16.524 -4.027 4.204 1.00 96.50 104 GLU A C 1
ATOM 809 O O . GLU A 1 104 ? -16.801 -3.928 5.396 1.00 96.50 104 GLU A O 1
ATOM 814 N N . LEU A 1 105 ? -16.041 -5.149 3.661 1.00 95.31 105 LEU A N 1
ATOM 815 C CA . LEU A 1 105 ? -15.875 -6.380 4.431 1.00 95.31 105 LEU A CA 1
ATOM 816 C C . LEU A 1 105 ? -14.911 -6.203 5.617 1.00 95.31 105 LEU A C 1
ATOM 818 O O . LEU A 1 105 ? -15.235 -6.612 6.728 1.00 95.31 105 LEU A O 1
ATOM 822 N N . LEU A 1 106 ? -13.758 -5.555 5.403 1.00 95.38 106 LEU A N 1
ATOM 823 C CA . LEU A 1 106 ? -12.804 -5.276 6.486 1.00 95.38 106 LEU A CA 1
ATOM 824 C C . LEU A 1 106 ? -13.448 -4.455 7.615 1.00 95.38 106 LEU A C 1
ATOM 826 O O . LEU A 1 106 ? -13.211 -4.721 8.791 1.00 95.38 106 LEU A O 1
ATOM 830 N N . VAL A 1 107 ? -14.233 -3.430 7.275 1.00 96.81 107 VAL A N 1
ATOM 831 C CA . VAL A 1 107 ? -14.907 -2.587 8.270 1.00 96.81 107 VAL A CA 1
ATOM 832 C C . VAL A 1 107 ? -15.976 -3.374 9.022 1.00 96.81 107 VAL A C 1
ATOM 834 O O . VAL A 1 107 ? -16.049 -3.250 10.242 1.00 96.81 107 VAL A O 1
ATOM 837 N N . ASP A 1 108 ? -16.760 -4.205 8.338 1.00 97.00 108 ASP A N 1
ATOM 838 C CA . ASP A 1 108 ? -17.759 -5.060 8.985 1.00 97.00 108 ASP A CA 1
ATOM 839 C C . ASP A 1 108 ? -17.110 -6.015 10.002 1.00 97.00 108 ASP A C 1
ATOM 841 O O . ASP A 1 108 ? -17.609 -6.175 11.117 1.00 97.00 108 ASP A O 1
ATOM 845 N N . GLU A 1 109 ? -15.961 -6.603 9.660 1.00 96.12 109 GLU A N 1
ATOM 846 C CA . GLU A 1 109 ? -15.189 -7.462 10.565 1.00 96.12 109 GLU A CA 1
ATOM 847 C C . GLU A 1 109 ? -14.609 -6.690 11.754 1.00 96.12 109 GLU A C 1
ATOM 849 O O . GLU A 1 109 ? -14.689 -7.163 12.887 1.00 96.12 109 GLU A O 1
ATOM 854 N N . LEU A 1 110 ? -14.076 -5.485 11.526 1.00 96.69 110 LEU A N 1
ATOM 855 C CA . LEU A 1 110 ? -13.598 -4.609 12.599 1.00 96.69 110 LEU A CA 1
ATOM 856 C C . LEU A 1 110 ? -14.723 -4.258 13.577 1.00 96.69 110 LEU A C 1
ATOM 858 O O . LEU A 1 110 ? -14.524 -4.314 14.787 1.00 96.69 110 LEU A O 1
ATOM 862 N N . LEU A 1 111 ? -15.908 -3.920 13.067 1.00 96.75 111 LEU A N 1
ATOM 863 C CA . LEU A 1 111 ? -17.076 -3.578 13.882 1.00 96.75 111 LEU A CA 1
ATOM 864 C C . LEU A 1 111 ? -17.662 -4.780 14.635 1.00 96.75 111 LEU A C 1
ATOM 866 O O . LEU A 1 111 ? -18.382 -4.592 15.616 1.00 96.75 111 LEU A O 1
ATOM 870 N N . ALA A 1 112 ? -17.371 -6.004 14.191 1.00 97.44 112 ALA A N 1
ATOM 871 C CA . ALA A 1 112 ? -17.766 -7.218 14.895 1.00 97.44 112 ALA A CA 1
ATOM 872 C C . ALA A 1 112 ? -16.898 -7.497 16.137 1.00 97.44 112 ALA A C 1
ATOM 874 O O . ALA A 1 112 ? -17.330 -8.249 17.020 1.00 97.44 112 ALA A O 1
ATOM 875 N N . LEU A 1 113 ? -15.706 -6.893 16.225 1.00 97.38 113 LEU A N 1
ATOM 876 C CA . LEU A 1 113 ? -14.826 -7.012 17.386 1.00 97.38 113 LEU A CA 1
ATOM 877 C C . LEU A 1 113 ? -15.452 -6.345 18.615 1.00 97.38 113 LEU A C 1
ATOM 879 O O . LEU A 1 113 ? -16.055 -5.273 18.550 1.00 97.38 113 LEU A O 1
ATOM 883 N N . LYS A 1 114 ? -15.286 -6.981 19.773 1.00 97.44 114 LYS A N 1
ATOM 884 C CA . LYS A 1 114 ? -15.773 -6.489 21.064 1.00 97.44 114 LYS A CA 1
ATOM 885 C C . LYS A 1 114 ? -14.612 -6.012 21.919 1.00 97.44 114 LYS A C 1
ATOM 887 O O . LYS A 1 114 ? -13.528 -6.586 21.884 1.00 97.44 114 LYS A O 1
ATOM 892 N N . GLY A 1 115 ? -14.880 -5.004 22.746 1.00 96.31 115 GLY A N 1
ATOM 893 C CA . GLY A 1 115 ? -13.898 -4.477 23.696 1.00 96.31 115 GLY A CA 1
ATOM 894 C C . GLY A 1 115 ? -12.890 -3.503 23.086 1.00 96.31 115 GLY A C 1
ATOM 895 O O . GLY A 1 115 ? -11.933 -3.149 23.764 1.00 96.31 115 GLY A O 1
ATOM 896 N N . ALA A 1 116 ? -13.108 -3.055 21.846 1.00 97.38 116 ALA A N 1
ATOM 897 C CA . ALA A 1 116 ? -12.309 -2.018 21.209 1.00 97.38 116 ALA A CA 1
ATOM 898 C C . ALA A 1 116 ? -13.196 -0.955 20.547 1.00 97.38 116 ALA A C 1
ATOM 900 O O . ALA A 1 116 ? -14.247 -1.263 19.984 1.00 97.38 116 ALA A O 1
ATOM 901 N N . GLU A 1 117 ? -12.757 0.298 20.601 1.00 97.31 117 GLU A N 1
ATOM 902 C CA . GLU A 1 117 ? -13.270 1.373 19.759 1.00 97.31 117 GLU A CA 1
ATOM 903 C C . GLU A 1 117 ? -12.597 1.301 18.385 1.00 97.31 117 GLU A C 1
ATOM 905 O O . GLU A 1 117 ? -11.379 1.150 18.291 1.00 97.31 117 GLU A O 1
ATOM 910 N N . ILE A 1 118 ? -13.380 1.424 17.314 1.00 97.44 118 ILE A N 1
ATOM 911 C CA . ILE A 1 118 ? -12.872 1.385 15.941 1.00 97.44 118 ILE A CA 1
ATOM 912 C C . ILE A 1 118 ? -12.863 2.796 15.361 1.00 97.44 118 ILE A C 1
ATOM 914 O O . ILE A 1 118 ? -13.910 3.429 15.221 1.00 97.44 118 ILE A O 1
ATOM 918 N N . VAL A 1 119 ? -11.683 3.262 14.959 1.00 97.19 119 VAL A N 1
ATOM 919 C CA . VAL A 1 119 ? -11.484 4.561 14.314 1.00 97.19 119 VAL A CA 1
ATOM 920 C C . VAL A 1 119 ? -10.960 4.341 12.901 1.00 97.19 119 VAL A C 1
ATOM 922 O O . VAL A 1 119 ? -9.843 3.869 12.703 1.00 97.19 119 VAL A O 1
ATOM 925 N N . ILE A 1 120 ? -11.756 4.719 11.901 1.00 96.88 120 ILE A N 1
ATOM 926 C CA . ILE A 1 120 ? -11.358 4.660 10.490 1.00 96.88 120 ILE A CA 1
ATOM 927 C C . ILE A 1 120 ? -10.946 6.058 10.027 1.00 96.88 120 ILE A C 1
ATOM 929 O O . ILE A 1 120 ? -11.685 7.026 10.221 1.00 96.88 120 ILE A O 1
ATOM 933 N N . ARG A 1 121 ? -9.764 6.167 9.417 1.00 96.00 121 ARG A N 1
ATOM 934 C CA . ARG A 1 121 ? -9.173 7.425 8.942 1.00 96.00 121 ARG A CA 1
ATOM 935 C C . ARG A 1 121 ? -8.811 7.347 7.469 1.00 96.00 121 ARG A C 1
ATOM 937 O O . ARG A 1 121 ? -8.533 6.279 6.927 1.00 96.00 121 ARG A O 1
ATOM 944 N N . ASP A 1 122 ? -8.791 8.509 6.832 1.00 93.75 122 ASP A N 1
ATOM 945 C CA . ASP A 1 122 ? -8.322 8.660 5.462 1.00 93.75 122 ASP A CA 1
ATOM 946 C C . ASP A 1 122 ? -6.802 8.840 5.463 1.00 93.75 122 ASP A C 1
ATOM 948 O O . ASP A 1 122 ? -6.274 9.758 6.084 1.00 93.75 122 ASP A O 1
ATOM 952 N N . TYR A 1 123 ? -6.086 7.963 4.767 1.00 92.69 123 TYR A N 1
ATOM 953 C CA . TYR A 1 123 ? -4.637 8.067 4.615 1.00 92.69 123 TYR A CA 1
ATOM 954 C C . TYR A 1 123 ? -4.223 9.270 3.750 1.00 92.69 123 TYR A C 1
ATOM 956 O O . TYR A 1 123 ? -3.097 9.755 3.858 1.00 92.69 123 TYR A O 1
ATOM 964 N N . ASN A 1 124 ? -5.105 9.735 2.862 1.00 86.12 124 ASN A N 1
ATOM 965 C CA . ASN A 1 124 ? -4.795 10.743 1.851 1.00 86.12 124 ASN A CA 1
ATOM 966 C C . ASN A 1 124 ? -5.114 12.185 2.290 1.00 86.12 124 ASN A C 1
ATOM 968 O O . ASN A 1 124 ? -4.738 13.117 1.579 1.00 86.12 124 ASN A O 1
ATOM 972 N N . SER A 1 125 ? -5.769 12.398 3.437 1.00 84.62 125 SER A N 1
ATOM 973 C CA . SER A 1 125 ? -6.207 13.729 3.902 1.00 84.62 125 SER A CA 1
ATOM 974 C C . SER A 1 125 ? -5.080 14.610 4.468 1.00 84.62 125 SER A C 1
ATOM 976 O O . SER A 1 125 ? -5.314 15.765 4.822 1.00 84.62 125 SER A O 1
ATOM 978 N N . GLY A 1 126 ? -3.848 14.098 4.540 1.00 84.31 126 GLY A N 1
ATOM 979 C CA . GLY A 1 126 ? -2.695 14.821 5.067 1.00 84.31 126 GLY A CA 1
ATOM 980 C C . GLY A 1 126 ? -1.566 13.885 5.489 1.00 84.31 126 GLY A C 1
ATOM 981 O O . GLY A 1 126 ? -1.352 12.827 4.898 1.00 84.31 126 GLY A O 1
ATOM 982 N N . SER A 1 127 ? -0.817 14.281 6.518 1.00 87.00 127 SER A N 1
ATOM 983 C CA . SER A 1 127 ? 0.163 13.398 7.147 1.00 87.00 127 SER A CA 1
ATOM 984 C C . SER A 1 127 ? -0.553 12.440 8.097 1.00 87.00 127 SER A C 1
ATOM 986 O O . SER A 1 127 ? -0.957 12.835 9.187 1.00 87.00 127 SER A O 1
ATOM 988 N N . ALA A 1 128 ? -0.665 11.164 7.714 1.00 88.19 128 ALA A N 1
ATOM 989 C CA . ALA A 1 128 ? -1.244 10.126 8.575 1.00 88.19 128 ALA A CA 1
ATOM 990 C C . ALA A 1 128 ? -0.539 10.025 9.944 1.00 88.19 128 ALA A C 1
ATOM 992 O O . ALA A 1 128 ? -1.163 9.676 10.936 1.00 88.19 128 ALA A O 1
ATOM 993 N N . VAL A 1 129 ? 0.753 10.367 10.011 1.00 87.56 129 VAL A N 1
ATOM 994 C CA . VAL A 1 129 ? 1.519 10.396 11.268 1.00 87.56 129 VAL A CA 1
ATOM 995 C C . VAL A 1 129 ? 1.087 11.560 12.161 1.00 87.56 129 VAL A C 1
ATOM 997 O O . VAL A 1 129 ? 0.948 11.384 13.366 1.00 87.56 129 VAL A O 1
ATOM 1000 N N . GLU A 1 130 ? 0.865 12.745 11.589 1.00 87.88 130 GLU A N 1
ATOM 1001 C CA . GLU A 1 130 ? 0.399 13.907 12.357 1.00 87.88 130 GLU A CA 1
ATOM 1002 C C . GLU A 1 130 ? -1.041 13.706 12.837 1.00 87.88 130 GLU A C 1
ATOM 1004 O O . GLU A 1 130 ? -1.329 13.979 13.999 1.00 87.88 130 GLU A O 1
ATOM 1009 N N . ASP A 1 131 ? -1.915 13.166 11.978 1.00 91.00 131 ASP A N 1
ATOM 1010 C CA . ASP A 1 131 ? -3.279 12.773 12.354 1.00 91.00 131 ASP A CA 1
ATOM 1011 C C . ASP A 1 131 ? -3.263 11.740 13.489 1.00 91.00 131 ASP A C 1
ATOM 1013 O O . ASP A 1 131 ? -3.977 11.905 14.475 1.00 91.00 131 ASP A O 1
ATOM 1017 N N . PHE A 1 132 ? -2.390 10.729 13.410 1.00 91.50 132 PHE A N 1
ATOM 1018 C CA . PHE A 1 132 ? -2.233 9.731 14.467 1.00 91.50 132 PHE A CA 1
ATOM 1019 C C . PHE A 1 132 ? -1.779 10.356 15.791 1.00 91.50 132 PHE A C 1
ATOM 1021 O O . PHE A 1 132 ? -2.355 10.072 16.838 1.00 91.50 132 PHE A O 1
ATOM 1028 N N . PHE A 1 133 ? -0.782 11.245 15.771 1.00 90.06 133 PHE A N 1
ATOM 1029 C CA . PHE A 1 133 ? -0.348 11.931 16.990 1.00 90.06 133 PHE A CA 1
ATOM 1030 C C . PHE A 1 133 ? -1.441 12.812 17.576 1.00 90.06 133 PHE A C 1
ATOM 1032 O O . PHE A 1 133 ? -1.659 12.776 18.785 1.00 90.06 133 PHE A O 1
ATOM 1039 N N . GLN A 1 134 ? -2.178 13.539 16.739 1.00 90.56 134 GLN A N 1
ATOM 1040 C CA . GLN A 1 134 ? -3.323 14.316 17.191 1.00 90.56 134 GLN A CA 1
ATOM 1041 C C . GLN A 1 134 ? -4.402 13.419 17.814 1.00 90.56 134 GLN A C 1
ATOM 1043 O O . GLN A 1 134 ? -4.952 13.766 18.859 1.00 90.56 134 GLN A O 1
ATOM 1048 N N . LEU A 1 135 ? -4.679 12.263 17.206 1.00 91.50 135 LEU A N 1
ATOM 1049 C CA . LEU A 1 135 ? -5.635 11.279 17.709 1.00 91.50 135 LEU A CA 1
ATOM 1050 C C . LEU A 1 135 ? -5.222 10.721 19.077 1.00 91.50 135 LEU A C 1
ATOM 1052 O O . LEU A 1 135 ? -6.069 10.564 19.950 1.00 91.50 135 LEU A O 1
ATOM 1056 N N . CYS A 1 136 ? -3.929 10.471 19.273 1.00 89.12 136 CYS A N 1
ATOM 1057 C CA . CYS A 1 136 ? -3.369 10.001 20.539 1.00 89.12 136 CYS A CA 1
ATOM 1058 C C . CYS A 1 136 ? -3.094 11.126 21.555 1.00 89.12 136 CYS A C 1
ATOM 1060 O O . CYS A 1 136 ? -2.579 10.847 22.632 1.00 89.12 136 CYS A O 1
ATOM 1062 N N . GLY A 1 137 ? -3.382 12.393 21.233 1.00 89.19 137 GLY A N 1
ATOM 1063 C CA . GLY A 1 137 ? -3.074 13.529 22.112 1.00 89.19 137 GLY A CA 1
ATOM 1064 C C . GLY A 1 137 ? -1.573 13.785 22.312 1.00 89.19 137 GLY A C 1
ATOM 1065 O O . GLY A 1 137 ? -1.179 14.402 23.300 1.00 89.19 137 GLY A O 1
ATOM 1066 N N . ILE A 1 138 ? -0.728 13.315 21.391 1.00 86.50 138 ILE A N 1
ATOM 1067 C CA . ILE A 1 138 ? 0.728 13.477 21.428 1.00 86.50 138 ILE A CA 1
ATOM 1068 C C . ILE A 1 138 ? 1.099 14.803 20.753 1.00 86.50 138 ILE A C 1
ATOM 1070 O O . ILE A 1 138 ? 0.822 15.024 19.573 1.00 86.50 138 ILE A O 1
ATOM 1074 N N . GLU A 1 139 ? 1.770 15.697 21.480 1.00 84.00 139 GLU A N 1
ATOM 1075 C CA . GLU A 1 139 ? 2.234 16.968 20.917 1.00 84.00 139 GLU A CA 1
ATOM 1076 C C . GLU A 1 139 ? 3.416 16.751 19.960 1.00 84.00 139 GLU A C 1
ATOM 1078 O O . GLU A 1 139 ? 4.504 16.366 20.384 1.00 84.00 139 GLU A O 1
ATOM 1083 N N . ILE A 1 140 ? 3.251 17.075 18.674 1.00 75.31 140 ILE A N 1
ATOM 1084 C CA . ILE A 1 140 ? 4.288 16.903 17.633 1.00 75.31 140 ILE A CA 1
ATOM 1085 C C . ILE A 1 140 ? 5.609 17.603 18.005 1.00 75.31 140 ILE A C 1
ATOM 1087 O O . ILE A 1 140 ? 6.690 17.088 17.724 1.00 75.31 140 ILE A O 1
ATOM 1091 N N . GLY A 1 141 ? 5.537 18.757 18.682 1.00 73.31 141 GLY A N 1
ATOM 1092 C CA . GLY A 1 141 ? 6.705 19.534 19.119 1.00 73.31 141 GLY A CA 1
ATOM 1093 C C . GLY A 1 141 ? 7.611 18.814 20.128 1.00 73.31 141 GLY A C 1
ATOM 1094 O O . GLY A 1 141 ? 8.769 19.195 20.283 1.00 73.31 141 GLY A O 1
ATOM 1095 N N . SER A 1 142 ? 7.105 17.765 20.786 1.00 66.62 142 SER A N 1
ATOM 1096 C CA . SER A 1 142 ? 7.858 16.932 21.734 1.00 66.62 142 SER A CA 1
ATOM 1097 C C . SER A 1 142 ? 8.743 15.877 21.056 1.00 66.62 142 SER A C 1
ATOM 1099 O O . SER A 1 142 ? 9.615 15.290 21.700 1.00 66.62 142 SER A O 1
ATOM 1101 N N . ILE A 1 143 ? 8.580 15.664 19.746 1.00 70.00 143 ILE A N 1
ATOM 1102 C CA . ILE A 1 143 ? 9.305 14.642 18.990 1.00 70.00 143 ILE A CA 1
ATOM 1103 C C . ILE A 1 143 ? 10.610 15.241 18.476 1.00 70.00 143 ILE A C 1
ATOM 1105 O O . ILE A 1 143 ? 10.686 15.860 17.417 1.00 70.00 143 ILE A O 1
ATOM 1109 N N . THR A 1 144 ? 11.667 15.061 19.260 1.00 57.25 144 THR A N 1
ATOM 1110 C CA . THR A 1 144 ? 12.985 15.657 19.005 1.00 57.25 144 THR A CA 1
ATOM 1111 C C . THR A 1 144 ? 13.755 14.977 17.869 1.00 57.25 144 THR A C 1
ATOM 1113 O O . THR A 1 144 ? 14.692 15.570 17.334 1.00 57.25 144 THR A O 1
ATOM 1116 N N . GLN A 1 145 ? 13.354 13.765 17.461 1.00 61.72 145 GLN A N 1
ATOM 1117 C CA . GLN A 1 145 ? 13.942 13.023 16.344 1.00 61.72 145 GLN A CA 1
ATOM 1118 C C . GLN A 1 145 ? 12.883 12.167 15.632 1.00 61.72 145 GLN A C 1
ATOM 1120 O O . GLN A 1 145 ? 12.543 11.076 16.078 1.00 61.72 145 GLN A O 1
ATOM 1125 N N . LEU A 1 146 ? 12.392 12.629 14.480 1.00 60.03 146 LEU A N 1
ATOM 1126 C CA . LEU A 1 146 ? 11.771 11.736 13.498 1.00 60.03 146 LEU A CA 1
ATOM 1127 C C . LEU A 1 146 ? 12.902 10.943 12.827 1.00 60.03 146 LEU A C 1
ATOM 1129 O O . LEU A 1 146 ? 13.442 11.358 11.798 1.00 60.03 146 LEU A O 1
ATOM 1133 N N . GLU A 1 147 ? 13.337 9.847 13.452 1.00 51.78 147 GLU A N 1
ATOM 1134 C CA . GLU A 1 147 ? 14.327 8.961 12.844 1.00 51.78 147 GLU A CA 1
ATOM 1135 C C . GLU A 1 147 ? 13.789 8.418 11.513 1.00 51.78 147 GLU A C 1
ATOM 1137 O O . GLU A 1 147 ? 12.790 7.711 11.453 1.00 51.78 147 GLU A O 1
ATOM 1142 N N . ARG A 1 148 ? 14.496 8.782 10.437 1.00 53.91 148 ARG A N 1
ATOM 1143 C CA . ARG A 1 148 ? 14.294 8.381 9.039 1.00 53.91 148 ARG A CA 1
ATOM 1144 C C . ARG A 1 148 ? 12.895 8.650 8.483 1.00 53.91 148 ARG A C 1
ATOM 1146 O O . ARG A 1 148 ? 11.966 7.856 8.578 1.00 53.91 148 ARG A O 1
ATOM 1153 N N . LYS A 1 149 ? 12.834 9.706 7.669 1.00 50.03 149 LYS A N 1
ATOM 1154 C CA . LYS A 1 149 ? 11.903 9.788 6.542 1.00 50.03 149 LYS A CA 1
ATOM 1155 C C . LYS A 1 149 ? 11.957 8.443 5.811 1.00 50.03 149 LYS A C 1
ATOM 1157 O O . LYS A 1 149 ? 13.027 8.056 5.345 1.00 50.03 149 LYS A O 1
ATOM 1162 N N . ASN A 1 150 ? 10.836 7.725 5.750 1.00 51.47 150 ASN A N 1
ATOM 1163 C CA . ASN A 1 150 ? 10.660 6.572 4.870 1.00 51.47 150 ASN A CA 1
ATOM 1164 C C . ASN A 1 150 ? 10.829 7.081 3.432 1.00 51.47 150 ASN A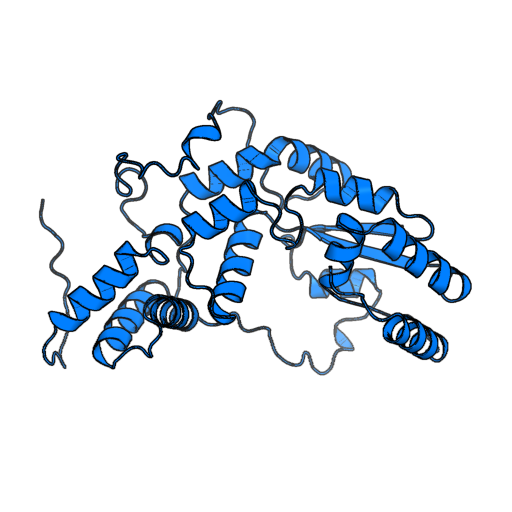 C 1
ATOM 1166 O O . ASN A 1 150 ? 9.870 7.447 2.750 1.00 51.47 150 ASN A O 1
ATOM 1170 N N . GLU A 1 151 ? 12.078 7.233 2.995 1.00 58.75 151 GLU A N 1
ATOM 1171 C CA . GLU A 1 151 ? 12.395 7.667 1.653 1.00 58.75 151 GLU A CA 1
ATOM 1172 C C . GLU A 1 151 ? 11.960 6.535 0.742 1.00 58.75 151 GLU A C 1
ATOM 1174 O O . GLU A 1 151 ? 12.600 5.480 0.662 1.00 58.75 151 GLU A O 1
ATOM 1179 N N . ARG A 1 152 ? 10.817 6.744 0.078 1.00 64.19 152 ARG A N 1
ATOM 1180 C CA . ARG A 1 152 ? 10.387 5.895 -1.026 1.00 64.19 152 ARG A CA 1
ATOM 1181 C C . ARG A 1 152 ? 11.610 5.683 -1.900 1.00 64.19 152 ARG A C 1
ATOM 1183 O O . ARG A 1 152 ? 12.204 6.650 -2.377 1.00 64.19 152 ARG A O 1
ATOM 1190 N N . SER A 1 153 ? 12.008 4.420 -2.055 1.00 72.50 153 SER A N 1
ATOM 1191 C CA . SER A 1 153 ? 13.116 4.080 -2.940 1.00 72.50 153 SER A CA 1
ATOM 1192 C C . SER A 1 153 ? 12.872 4.770 -4.272 1.00 72.50 153 SER A C 1
ATOM 1194 O O . SER A 1 153 ? 11.784 4.647 -4.835 1.00 72.50 153 SER A O 1
ATOM 1196 N N . GLY A 1 154 ? 13.856 5.547 -4.724 1.00 88.12 154 GLY A N 1
ATOM 1197 C CA . GLY A 1 154 ? 13.705 6.318 -5.949 1.00 88.12 154 GLY A CA 1
ATOM 1198 C C . GLY A 1 154 ? 13.276 5.412 -7.100 1.00 88.12 154 GLY A C 1
ATOM 1199 O O . GLY A 1 154 ? 13.694 4.255 -7.172 1.00 88.12 154 GLY A O 1
ATOM 1200 N N . PHE A 1 155 ? 12.458 5.946 -8.004 1.00 91.56 155 PHE A N 1
ATOM 1201 C CA . PHE A 1 155 ? 11.890 5.219 -9.141 1.00 91.56 155 PHE A CA 1
ATOM 1202 C C . PHE A 1 155 ? 12.925 4.369 -9.902 1.00 91.56 155 PHE A C 1
ATOM 1204 O O . PHE A 1 155 ? 12.679 3.198 -10.187 1.00 91.56 155 PHE A O 1
ATOM 1211 N N . LYS A 1 156 ? 14.128 4.923 -10.116 1.00 95.00 156 LYS A N 1
ATOM 1212 C CA . LYS A 1 156 ? 15.296 4.215 -10.662 1.00 95.00 156 LYS A CA 1
ATOM 1213 C C . LYS A 1 156 ? 15.561 2.885 -9.958 1.00 95.00 156 LYS A C 1
ATOM 1215 O O . LYS A 1 156 ? 15.688 1.865 -10.618 1.00 95.00 156 LYS A O 1
ATOM 1220 N N . ARG A 1 157 ? 15.652 2.891 -8.624 1.00 95.31 157 ARG A N 1
ATOM 1221 C CA . ARG A 1 157 ? 15.978 1.703 -7.825 1.00 95.31 157 ARG A CA 1
ATOM 1222 C C . ARG A 1 157 ? 14.909 0.627 -7.984 1.00 95.31 157 ARG A C 1
ATOM 1224 O O . ARG A 1 157 ? 15.263 -0.534 -8.152 1.00 95.31 157 ARG A O 1
ATOM 1231 N N . CYS A 1 158 ? 13.630 1.004 -7.966 1.00 95.31 158 CYS A N 1
ATOM 1232 C CA . CYS A 1 158 ? 12.539 0.057 -8.203 1.00 95.31 158 CYS A CA 1
ATOM 1233 C C . CYS A 1 158 ? 12.615 -0.546 -9.614 1.00 95.31 158 CYS A C 1
ATOM 1235 O O . CYS A 1 158 ? 12.478 -1.756 -9.758 1.00 95.31 158 CYS A O 1
ATOM 1237 N N . LEU A 1 159 ? 12.891 0.270 -10.638 1.00 96.69 159 LEU A N 1
ATOM 1238 C CA . LEU A 1 159 ? 13.032 -0.201 -12.019 1.00 96.69 159 LEU A CA 1
ATOM 1239 C C . LEU A 1 159 ? 14.251 -1.122 -12.201 1.00 96.69 159 LEU A C 1
ATOM 1241 O O . LEU A 1 159 ? 14.138 -2.163 -12.843 1.00 96.69 159 LEU A O 1
ATOM 1245 N N . THR A 1 160 ? 15.395 -0.784 -11.594 1.00 97.81 160 THR A N 1
ATOM 1246 C CA . THR A 1 160 ? 16.576 -1.658 -11.560 1.00 97.81 160 THR A CA 1
ATOM 1247 C C . THR A 1 160 ? 16.245 -2.992 -10.905 1.00 97.81 160 THR A C 1
ATOM 1249 O O . THR A 1 160 ? 16.495 -4.032 -11.502 1.00 97.81 160 THR A O 1
ATOM 1252 N N . GLN A 1 161 ? 15.634 -2.978 -9.720 1.00 97.88 161 GLN A N 1
ATOM 1253 C CA . GLN A 1 161 ? 15.308 -4.206 -8.999 1.00 97.88 161 GLN A CA 1
ATOM 1254 C C . GLN A 1 161 ? 14.330 -5.085 -9.785 1.00 97.88 161 GLN A C 1
ATOM 1256 O O . GLN A 1 161 ? 14.533 -6.290 -9.880 1.00 97.88 161 GLN A O 1
ATOM 1261 N N . PHE A 1 162 ? 13.300 -4.492 -10.393 1.00 98.00 162 PHE A N 1
ATOM 1262 C CA . PHE A 1 162 ? 12.364 -5.216 -11.252 1.00 98.00 162 PHE A CA 1
ATOM 1263 C C . PHE A 1 162 ? 13.083 -5.918 -12.409 1.00 98.00 162 PHE A C 1
ATOM 1265 O O . PHE A 1 162 ? 12.901 -7.119 -12.616 1.00 98.00 162 PHE A O 1
ATOM 1272 N N . TYR A 1 163 ? 13.946 -5.184 -13.116 1.00 98.38 163 TYR A N 1
ATOM 1273 C CA . TYR A 1 163 ? 14.746 -5.726 -14.209 1.00 98.38 163 TYR A CA 1
ATOM 1274 C C . TYR A 1 163 ? 15.617 -6.908 -13.747 1.00 98.38 163 TYR A C 1
ATOM 1276 O O . TYR A 1 163 ? 15.614 -7.977 -14.361 1.00 98.38 163 TYR A O 1
ATOM 1284 N N . GLU A 1 164 ? 16.324 -6.746 -12.628 1.00 98.31 164 GLU A N 1
ATOM 1285 C CA . GLU A 1 164 ? 17.197 -7.780 -12.070 1.00 98.31 164 GLU A CA 1
ATOM 1286 C C . GLU A 1 164 ? 16.423 -9.018 -11.596 1.00 98.31 164 GLU A C 1
ATOM 1288 O O . GLU A 1 164 ? 16.875 -10.143 -11.823 1.00 98.31 164 GLU A O 1
ATOM 1293 N N . ASN A 1 165 ? 15.237 -8.839 -11.005 1.00 98.12 165 ASN A N 1
ATOM 1294 C CA . ASN A 1 165 ? 14.376 -9.941 -10.570 1.00 98.12 165 ASN A CA 1
ATOM 1295 C C . ASN A 1 165 ? 13.894 -10.784 -11.759 1.00 98.12 165 ASN A C 1
ATOM 1297 O O . ASN A 1 165 ? 13.895 -12.014 -11.677 1.00 98.12 165 ASN A O 1
ATOM 1301 N N . ILE A 1 166 ? 13.508 -10.143 -12.871 1.00 97.75 166 ILE A N 1
ATOM 1302 C CA . ILE A 1 166 ? 13.086 -10.834 -14.102 1.00 97.75 166 ILE A CA 1
ATOM 1303 C C . ILE A 1 166 ? 14.237 -11.655 -14.678 1.00 97.75 166 ILE A C 1
ATOM 1305 O O . ILE A 1 166 ? 14.073 -12.835 -14.988 1.00 97.75 166 ILE A O 1
ATOM 1309 N N . HIS A 1 167 ? 15.413 -11.042 -14.818 1.00 97.44 167 HIS A N 1
ATOM 1310 C CA . HIS A 1 167 ? 16.557 -11.687 -15.460 1.00 97.44 167 HIS A CA 1
ATOM 1311 C C . HIS A 1 167 ? 17.365 -12.594 -14.523 1.00 97.44 167 HIS A C 1
ATOM 1313 O O . HIS A 1 167 ? 18.256 -13.302 -14.993 1.00 97.44 167 HIS A O 1
ATOM 1319 N N . ARG A 1 168 ? 17.070 -12.584 -13.216 1.00 97.31 168 ARG A N 1
ATOM 1320 C CA . ARG A 1 168 ? 17.791 -13.325 -12.165 1.00 97.31 168 ARG A CA 1
ATOM 1321 C C . ARG A 1 168 ? 19.303 -13.077 -12.188 1.00 97.31 168 ARG A C 1
ATOM 1323 O O . ARG A 1 168 ? 20.103 -13.973 -11.926 1.00 97.31 168 ARG A O 1
ATOM 1330 N N . ARG A 1 169 ? 19.699 -11.848 -12.519 1.00 97.75 169 ARG A N 1
ATOM 1331 C CA . ARG A 1 169 ? 21.091 -11.379 -12.543 1.00 97.75 169 ARG A CA 1
ATOM 1332 C C . ARG A 1 169 ? 21.136 -9.876 -12.319 1.00 97.75 169 ARG A C 1
ATOM 1334 O O . ARG A 1 169 ? 20.144 -9.191 -12.544 1.00 97.75 169 ARG A O 1
ATOM 1341 N N . ARG A 1 170 ? 22.313 -9.363 -11.962 1.00 98.19 170 ARG A N 1
ATOM 1342 C CA . ARG A 1 170 ? 22.544 -7.916 -11.927 1.00 98.19 170 ARG A CA 1
ATOM 1343 C C . ARG A 1 170 ? 22.482 -7.310 -13.328 1.00 98.19 170 ARG A C 1
ATOM 1345 O O . ARG A 1 170 ? 22.887 -7.952 -14.308 1.00 98.19 170 ARG A O 1
ATOM 1352 N N . ALA A 1 171 ? 22.000 -6.075 -13.404 1.00 97.56 171 ALA A N 1
ATOM 1353 C CA . ALA A 1 171 ? 22.056 -5.283 -14.622 1.00 97.56 171 ALA A CA 1
ATOM 1354 C C . ALA A 1 171 ? 23.519 -4.928 -14.940 1.00 97.56 171 ALA A C 1
ATOM 1356 O O . ALA A 1 171 ? 24.301 -4.595 -14.046 1.00 97.56 171 ALA A O 1
ATOM 1357 N N . ASN A 1 172 ? 23.911 -5.016 -16.210 1.00 97.25 172 ASN A N 1
ATOM 1358 C CA . ASN A 1 172 ? 25.232 -4.565 -16.651 1.00 97.25 172 ASN A CA 1
ATOM 1359 C C . ASN A 1 172 ? 25.265 -3.032 -16.824 1.00 97.25 172 ASN A C 1
ATOM 1361 O O . ASN A 1 172 ? 24.243 -2.354 -16.721 1.00 97.25 172 ASN A O 1
ATOM 1365 N N . ALA A 1 173 ? 26.446 -2.466 -17.093 1.00 96.12 173 ALA A N 1
ATOM 1366 C CA . ALA A 1 173 ? 26.618 -1.014 -17.194 1.00 96.12 173 ALA A CA 1
ATOM 1367 C C . ALA A 1 173 ? 25.739 -0.362 -18.281 1.00 96.12 173 ALA A C 1
ATOM 1369 O O . ALA A 1 173 ? 25.185 0.711 -18.050 1.00 96.12 173 ALA A O 1
ATOM 1370 N N . SER A 1 174 ? 25.572 -1.012 -19.438 1.00 94.75 174 SER A N 1
ATOM 1371 C CA . SER A 1 174 ? 24.738 -0.497 -20.530 1.00 94.75 174 SER A CA 1
ATOM 1372 C C . SER A 1 174 ? 23.252 -0.505 -20.160 1.00 94.75 174 SER A C 1
ATOM 1374 O O . SER A 1 174 ? 22.554 0.477 -20.393 1.00 94.75 174 SER A O 1
ATOM 1376 N N . GLU A 1 175 ? 22.769 -1.577 -19.529 1.00 97.00 175 GLU A N 1
ATOM 1377 C CA . GLU A 1 175 ? 21.388 -1.684 -19.036 1.00 97.00 175 GLU A CA 1
ATOM 1378 C C . GLU A 1 175 ? 21.098 -0.648 -17.945 1.00 97.00 175 GLU A C 1
ATOM 1380 O O . GLU A 1 175 ? 20.069 0.026 -17.990 1.00 97.00 175 GLU A O 1
ATOM 1385 N N . LEU A 1 176 ? 22.030 -0.458 -17.003 1.00 97.31 176 LEU A N 1
ATOM 1386 C CA . LEU A 1 176 ? 21.935 0.591 -15.985 1.00 97.31 176 LEU A CA 1
ATOM 1387 C C . LEU A 1 176 ? 21.891 1.993 -16.605 1.00 97.31 176 LEU A C 1
ATOM 1389 O O . LEU A 1 176 ? 21.170 2.846 -16.093 1.00 97.31 176 LEU A O 1
ATOM 1393 N N . GLY A 1 177 ? 22.616 2.226 -17.704 1.00 94.88 177 GLY A N 1
ATOM 1394 C CA . GLY A 1 177 ? 22.561 3.478 -18.462 1.00 94.88 177 GLY A CA 1
ATOM 1395 C C . GLY A 1 177 ? 21.179 3.746 -19.064 1.00 94.88 177 GLY A C 1
ATOM 1396 O O . GLY A 1 177 ? 20.645 4.842 -18.906 1.00 94.88 177 GLY A O 1
ATOM 1397 N N . VAL A 1 178 ? 20.556 2.732 -19.676 1.00 95.31 178 VAL A N 1
ATOM 1398 C CA . VAL A 1 178 ? 19.179 2.836 -20.196 1.00 95.31 178 VAL A CA 1
ATOM 1399 C C . VAL A 1 178 ? 18.185 3.087 -19.057 1.00 95.31 178 VAL A C 1
ATOM 1401 O O . VAL A 1 178 ? 17.325 3.959 -19.167 1.00 95.31 178 VAL A O 1
ATOM 1404 N N . ILE A 1 179 ? 18.314 2.364 -17.939 1.00 95.88 179 ILE A N 1
ATOM 1405 C CA . ILE A 1 179 ? 17.451 2.540 -16.761 1.00 95.88 179 ILE A CA 1
ATOM 1406 C C . ILE A 1 179 ? 17.599 3.948 -16.170 1.00 95.88 179 ILE A C 1
ATOM 1408 O O . ILE A 1 179 ? 16.591 4.559 -15.818 1.00 95.88 179 ILE A O 1
ATOM 1412 N N . GLU A 1 180 ? 18.821 4.479 -16.078 1.00 95.81 180 GLU A N 1
ATOM 1413 C CA . GLU A 1 180 ? 19.081 5.852 -15.629 1.00 95.81 180 GLU A CA 1
ATOM 1414 C C . GLU A 1 180 ? 18.396 6.872 -16.537 1.00 95.81 180 GLU A C 1
ATOM 1416 O O . GLU A 1 180 ? 17.711 7.764 -16.043 1.00 95.81 180 GLU A O 1
ATOM 1421 N N . GLU A 1 181 ? 18.533 6.727 -17.858 1.00 92.81 181 GLU A N 1
ATOM 1422 C CA . GLU A 1 181 ? 17.905 7.634 -18.820 1.00 92.81 181 GLU A CA 1
ATOM 1423 C C . GLU A 1 181 ? 16.378 7.611 -18.686 1.00 92.81 181 GLU A C 1
ATOM 1425 O O . GLU A 1 181 ? 15.737 8.664 -18.627 1.00 92.81 181 GLU A O 1
ATOM 1430 N N . VAL A 1 182 ? 15.788 6.416 -18.593 1.00 92.94 182 VAL A N 1
ATOM 1431 C CA . VAL A 1 182 ? 14.348 6.247 -18.376 1.00 92.94 182 VAL A CA 1
ATOM 1432 C C . VAL A 1 182 ? 13.940 6.902 -17.060 1.00 92.94 182 VAL A C 1
ATOM 1434 O O . VAL A 1 182 ? 13.030 7.725 -17.053 1.00 92.94 182 VAL A O 1
ATOM 1437 N N . ALA A 1 183 ? 14.614 6.587 -15.954 1.00 93.62 183 ALA A N 1
ATOM 1438 C CA . ALA A 1 183 ? 14.267 7.119 -14.643 1.00 93.62 183 ALA A CA 1
ATOM 1439 C C . ALA A 1 183 ? 14.428 8.643 -14.562 1.00 93.62 183 ALA A C 1
ATOM 1441 O O . ALA A 1 183 ? 13.589 9.313 -13.959 1.00 93.62 183 ALA A O 1
ATOM 1442 N N . GLY A 1 184 ? 15.449 9.200 -15.217 1.00 92.12 184 GLY A N 1
ATOM 1443 C CA . GLY A 1 184 ? 15.678 10.639 -15.312 1.00 92.12 184 GLY A CA 1
ATOM 1444 C C . GLY A 1 184 ? 14.511 11.384 -15.962 1.00 92.12 184 GLY A C 1
ATOM 1445 O O . GLY A 1 184 ? 14.157 12.470 -15.507 1.00 92.12 184 GLY A O 1
ATOM 1446 N N . ARG A 1 185 ? 13.837 10.779 -16.952 1.00 91.00 185 ARG A N 1
ATOM 1447 C CA . ARG A 1 185 ? 12.639 11.359 -17.594 1.00 91.00 185 ARG A CA 1
ATOM 1448 C C . ARG A 1 185 ? 11.426 11.453 -16.662 1.00 91.00 185 ARG A C 1
ATOM 1450 O O . ARG A 1 185 ? 10.534 12.254 -16.930 1.00 91.00 185 ARG A O 1
ATOM 1457 N N . TYR A 1 186 ? 11.392 10.666 -15.585 1.00 90.00 186 TYR A N 1
ATOM 1458 C CA . TYR A 1 186 ? 10.284 10.618 -14.620 1.00 90.00 186 TYR A CA 1
ATOM 1459 C C . TYR A 1 186 ? 10.654 11.144 -13.232 1.00 90.00 186 TYR A C 1
ATOM 1461 O O . TYR A 1 186 ? 9.890 10.956 -12.288 1.00 90.00 186 TYR A O 1
ATOM 1469 N N . LYS A 1 187 ? 11.809 11.805 -13.086 1.00 87.44 187 LYS A N 1
ATOM 1470 C CA . LYS A 1 187 ? 12.279 12.315 -11.792 1.00 87.44 187 LYS A CA 1
ATOM 1471 C C . LYS A 1 187 ? 11.258 13.248 -11.132 1.00 87.44 187 LYS A C 1
ATOM 1473 O O . LYS A 1 187 ? 10.935 13.059 -9.964 1.00 87.44 187 LYS A O 1
ATOM 1478 N N . ASP A 1 188 ? 10.747 14.212 -11.893 1.00 87.12 188 ASP A N 1
ATOM 1479 C CA . ASP A 1 188 ? 9.831 15.240 -11.380 1.00 87.12 188 ASP A CA 1
ATOM 1480 C C . ASP A 1 188 ? 8.358 14.828 -11.493 1.00 87.12 188 ASP A C 1
ATOM 1482 O O . ASP A 1 188 ? 7.484 15.426 -10.872 1.00 87.12 188 ASP A O 1
ATOM 1486 N N . ASN A 1 189 ? 8.070 13.801 -12.293 1.00 86.81 189 ASN A N 1
ATOM 1487 C CA . ASN A 1 189 ? 6.721 13.299 -12.492 1.00 86.81 189 ASN A CA 1
ATOM 1488 C C . ASN A 1 189 ? 6.748 11.778 -12.699 1.00 86.81 189 ASN A C 1
ATOM 1490 O O . ASN A 1 189 ? 6.812 11.319 -13.847 1.00 86.81 189 ASN A O 1
ATOM 1494 N N . PRO A 1 190 ? 6.721 11.001 -11.602 1.00 87.69 190 PRO A N 1
ATOM 1495 C CA . PRO A 1 190 ? 6.695 9.549 -11.656 1.00 87.69 190 PRO A CA 1
ATOM 1496 C C . PRO A 1 190 ? 5.526 9.041 -12.508 1.00 87.69 190 PRO A C 1
ATOM 1498 O O . PRO A 1 190 ? 4.448 9.652 -12.491 1.00 87.69 190 PRO A O 1
ATOM 1501 N N . PRO A 1 191 ? 5.704 7.923 -13.234 1.00 89.75 191 PRO A N 1
ATOM 1502 C CA . PRO A 1 191 ? 4.607 7.318 -13.972 1.00 89.75 191 PRO A CA 1
ATOM 1503 C C . PRO A 1 191 ? 3.473 6.970 -13.008 1.00 89.75 191 PRO A C 1
ATOM 1505 O O . PRO A 1 191 ? 3.706 6.547 -11.876 1.00 89.75 191 PRO A O 1
ATOM 1508 N N . GLN A 1 192 ? 2.249 7.168 -13.477 1.00 91.50 192 GLN A N 1
ATOM 1509 C CA . GLN A 1 192 ? 1.028 6.804 -12.765 1.00 91.50 192 GLN A CA 1
ATOM 1510 C C . GLN A 1 192 ? 0.465 5.514 -13.360 1.00 91.50 192 GLN A C 1
ATOM 1512 O O . GLN A 1 192 ? 0.929 5.052 -14.405 1.00 91.50 192 GLN A O 1
ATOM 1517 N N . LEU A 1 193 ? -0.535 4.927 -12.714 1.00 91.12 193 LEU A N 1
ATOM 1518 C CA . LEU A 1 193 ? -1.329 3.848 -13.303 1.00 91.12 193 LEU A CA 1
ATOM 1519 C C . LEU A 1 193 ? -2.007 4.317 -14.593 1.00 91.12 193 LEU A C 1
ATOM 1521 O O . LEU A 1 193 ? -2.444 5.467 -14.676 1.00 91.12 193 LEU A O 1
ATOM 1525 N N . SER A 1 194 ? -2.148 3.431 -15.584 1.00 90.62 194 SER A N 1
ATOM 1526 C CA . SER A 1 194 ? -2.985 3.746 -16.741 1.00 90.62 194 SER A CA 1
ATOM 1527 C C . SER A 1 194 ? -4.423 4.011 -16.294 1.00 90.62 194 SER A C 1
ATOM 1529 O O . SER A 1 194 ? -4.939 3.375 -15.370 1.00 90.62 194 SER A O 1
ATOM 1531 N N . SER A 1 195 ? -5.113 4.937 -16.968 1.00 89.31 195 SER A N 1
ATOM 1532 C CA . SER A 1 195 ? -6.513 5.253 -16.648 1.00 89.31 195 SER A CA 1
ATOM 1533 C C . SER A 1 195 ? -7.427 4.031 -16.767 1.00 89.31 195 SER A C 1
ATOM 1535 O O . SER A 1 195 ? -8.451 3.959 -16.094 1.00 89.31 195 SER A O 1
ATOM 1537 N N . LEU A 1 196 ? -7.078 3.063 -17.621 1.00 88.00 196 LEU A N 1
ATOM 1538 C CA . LEU A 1 196 ? -7.804 1.801 -17.738 1.00 88.00 196 LEU A CA 1
ATOM 1539 C C . LEU A 1 196 ? -7.633 0.934 -16.483 1.00 88.00 196 LEU A C 1
ATOM 1541 O O . LEU A 1 196 ? -8.635 0.513 -15.911 1.00 88.00 196 LEU A O 1
ATOM 1545 N N . CYS A 1 197 ? -6.391 0.722 -16.034 1.00 89.62 197 CYS A N 1
ATOM 1546 C CA . CYS A 1 197 ? -6.097 -0.044 -14.824 1.00 89.62 197 CYS A CA 1
ATOM 1547 C C . CYS A 1 197 ? -6.710 0.622 -13.583 1.00 89.62 197 CYS A C 1
ATOM 1549 O O . CYS A 1 197 ? -7.434 -0.031 -12.831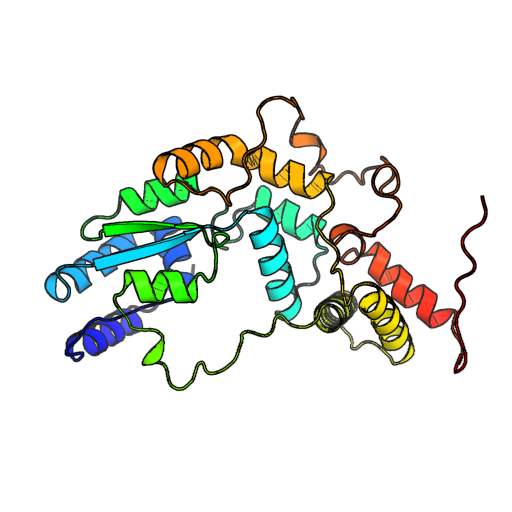 1.00 89.62 197 CYS A O 1
ATOM 1551 N N . LYS A 1 198 ? -6.517 1.942 -13.423 1.00 92.25 198 LYS A N 1
ATOM 1552 C CA . LYS A 1 198 ? -7.099 2.700 -12.307 1.00 92.25 198 LYS A CA 1
ATOM 1553 C C . LYS A 1 198 ? -8.622 2.565 -12.277 1.00 92.25 198 LYS A C 1
ATOM 1555 O O . LYS A 1 198 ? -9.158 2.186 -11.243 1.00 92.25 198 LYS A O 1
ATOM 1560 N N . ARG A 1 199 ? -9.317 2.798 -13.399 1.00 89.62 199 ARG A N 1
ATOM 1561 C CA . ARG A 1 199 ? -10.779 2.609 -13.468 1.00 89.62 199 ARG A CA 1
ATOM 1562 C C . ARG A 1 199 ? -11.186 1.183 -13.118 1.00 89.62 199 ARG A C 1
ATOM 1564 O O . ARG A 1 199 ? -12.055 1.009 -12.284 1.00 89.62 199 ARG A O 1
ATOM 1571 N N . GLY A 1 200 ? -10.509 0.169 -13.663 1.00 89.38 200 GLY A N 1
ATOM 1572 C CA . GLY A 1 200 ? -10.806 -1.231 -13.343 1.00 89.38 200 GLY A CA 1
ATOM 1573 C C . GLY A 1 200 ? -10.750 -1.538 -11.840 1.00 89.38 200 GLY A C 1
ATOM 1574 O O . GLY A 1 200 ? -11.636 -2.221 -11.327 1.00 89.38 200 GLY A O 1
ATOM 1575 N N . ILE A 1 201 ? -9.751 -0.998 -11.133 1.00 92.81 201 ILE A N 1
ATOM 1576 C CA . ILE A 1 201 ? -9.631 -1.118 -9.671 1.00 92.81 201 ILE A CA 1
ATOM 1577 C C . ILE A 1 201 ? -10.775 -0.370 -8.974 1.00 92.81 201 ILE A C 1
ATOM 1579 O O . ILE A 1 201 ? -11.441 -0.941 -8.114 1.00 92.81 201 ILE A O 1
ATOM 1583 N N . VAL A 1 202 ? -11.028 0.886 -9.351 1.00 92.50 202 VAL A N 1
ATOM 1584 C CA . VAL A 1 202 ? -12.059 1.716 -8.709 1.00 92.50 202 VAL A CA 1
ATOM 1585 C C . VAL A 1 202 ? -13.454 1.132 -8.922 1.00 92.50 202 VAL A C 1
ATOM 1587 O O . VAL A 1 202 ? -14.173 0.930 -7.947 1.00 92.50 202 VAL A O 1
ATOM 1590 N N . SER A 1 203 ? -13.833 0.785 -10.156 1.00 90.75 203 SER A N 1
ATOM 1591 C CA . SER A 1 203 ? -15.139 0.188 -10.460 1.00 90.75 203 SER A CA 1
ATOM 1592 C C . SER A 1 203 ? -15.395 -1.078 -9.640 1.00 90.75 203 SER A C 1
ATOM 1594 O O . SER A 1 203 ? -16.523 -1.312 -9.209 1.00 9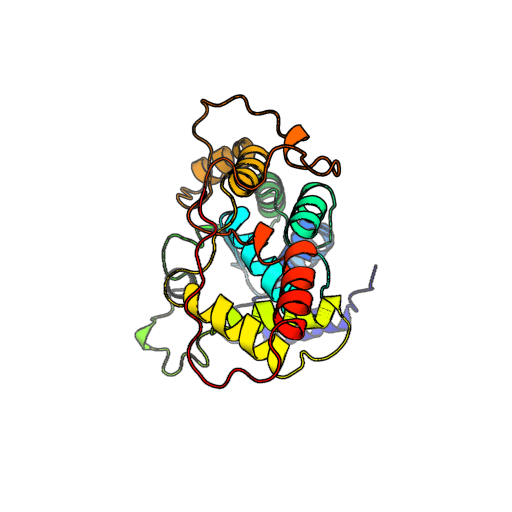0.75 203 SER A O 1
ATOM 1596 N N . ARG A 1 204 ? -14.358 -1.898 -9.396 1.00 92.62 204 ARG A N 1
ATOM 1597 C CA . ARG A 1 204 ? -14.477 -3.159 -8.646 1.00 92.62 204 ARG A CA 1
ATOM 1598 C C . ARG A 1 204 ? -14.951 -2.949 -7.207 1.00 92.62 204 ARG A C 1
ATOM 1600 O O . ARG A 1 204 ? -15.724 -3.777 -6.727 1.00 92.62 204 ARG A O 1
ATOM 1607 N N . PHE A 1 205 ? -14.507 -1.873 -6.556 1.00 94.19 205 PHE A N 1
ATOM 1608 C CA . PHE A 1 205 ? -14.777 -1.584 -5.141 1.00 94.19 205 PHE A CA 1
ATOM 1609 C C . PHE A 1 205 ? -15.677 -0.360 -4.922 1.00 94.19 205 PHE A C 1
ATOM 1611 O O . PHE A 1 205 ? -15.975 -0.012 -3.784 1.00 94.19 205 PHE A O 1
ATOM 1618 N N . ALA A 1 206 ? -16.162 0.283 -5.990 1.00 92.88 206 ALA A N 1
ATOM 1619 C CA . ALA A 1 206 ? -16.885 1.553 -5.912 1.00 92.88 206 ALA A CA 1
ATOM 1620 C C . ALA A 1 206 ? -18.111 1.515 -4.985 1.00 92.88 206 ALA A C 1
ATOM 1622 O O . ALA A 1 206 ? -18.403 2.498 -4.309 1.00 92.88 206 ALA A O 1
ATOM 1623 N N . GLN A 1 207 ? -18.852 0.401 -4.952 1.00 93.94 207 GLN A N 1
ATOM 1624 C CA . GLN A 1 207 ? -20.024 0.278 -4.081 1.00 93.94 207 GLN A CA 1
ATOM 1625 C C . GLN A 1 207 ? -19.640 0.260 -2.597 1.00 93.94 207 GLN A C 1
ATOM 1627 O O . GLN A 1 207 ? -20.210 1.044 -1.836 1.00 93.94 207 GLN A O 1
ATOM 1632 N N . GLY A 1 208 ? -18.678 -0.583 -2.215 1.00 95.56 208 GLY A N 1
ATOM 1633 C CA . GLY A 1 208 ? -18.187 -0.668 -0.840 1.00 95.56 208 GLY A CA 1
ATOM 1634 C C . GLY A 1 208 ? -17.505 0.626 -0.408 1.00 95.56 208 GLY A C 1
ATOM 1635 O O . GLY A 1 208 ? -17.859 1.191 0.624 1.00 95.56 208 GLY A O 1
ATOM 1636 N N . ASN A 1 209 ? -16.645 1.192 -1.263 1.00 95.88 209 ASN A N 1
ATOM 1637 C CA . ASN A 1 209 ? -16.003 2.485 -1.014 1.00 95.88 209 ASN A CA 1
ATOM 1638 C C . ASN A 1 209 ? -17.033 3.588 -0.746 1.00 95.88 209 ASN A C 1
ATOM 1640 O O . ASN A 1 209 ? -16.877 4.320 0.220 1.00 95.88 209 ASN A O 1
ATOM 1644 N N . ARG A 1 210 ? -18.131 3.675 -1.514 1.00 94.88 210 ARG A N 1
ATOM 1645 C CA . ARG A 1 210 ? -19.190 4.668 -1.248 1.00 94.88 210 ARG A CA 1
ATOM 1646 C C . ARG A 1 210 ? -19.827 4.501 0.130 1.00 94.88 210 ARG A C 1
ATOM 1648 O O . ARG A 1 210 ? -20.103 5.504 0.783 1.00 94.88 210 ARG A O 1
ATOM 1655 N N . ARG A 1 211 ? -20.082 3.264 0.565 1.00 96.06 211 ARG A N 1
ATOM 1656 C CA . ARG A 1 211 ? -20.678 2.985 1.882 1.00 96.06 211 ARG A CA 1
ATOM 1657 C C . ARG A 1 211 ? -19.720 3.368 3.005 1.00 96.06 211 ARG A C 1
ATOM 1659 O O . ARG A 1 211 ? -20.108 4.124 3.893 1.00 96.06 211 ARG A O 1
ATOM 1666 N N . VAL A 1 212 ? -18.466 2.929 2.911 1.00 96.69 212 VAL A N 1
ATOM 1667 C CA . VAL A 1 212 ? -17.424 3.236 3.899 1.00 96.69 212 VAL A CA 1
ATOM 1668 C C . VAL A 1 212 ? -17.135 4.742 3.932 1.00 96.69 212 VAL A C 1
ATOM 1670 O O . VAL A 1 212 ? -17.166 5.352 4.999 1.00 96.69 212 VAL A O 1
ATOM 1673 N N . SER A 1 213 ? -16.954 5.389 2.780 1.00 95.00 213 SER A N 1
ATOM 1674 C CA . SER A 1 213 ? -16.756 6.841 2.697 1.00 95.00 213 SER A CA 1
ATOM 1675 C C . SER A 1 213 ? -17.918 7.630 3.283 1.00 95.00 213 SER A C 1
ATOM 1677 O O . SER A 1 213 ? -17.678 8.605 3.988 1.00 95.00 213 SER A O 1
ATOM 1679 N N . ALA A 1 214 ? -19.168 7.229 3.034 1.00 94.94 214 ALA A N 1
ATOM 1680 C CA . ALA A 1 214 ? -20.327 7.909 3.607 1.00 94.94 214 ALA A CA 1
ATOM 1681 C C . ALA A 1 214 ? -20.392 7.754 5.135 1.00 94.94 214 ALA A C 1
ATOM 1683 O O . ALA A 1 214 ? -20.708 8.719 5.830 1.00 94.94 214 ALA A O 1
ATOM 1684 N N . ALA A 1 215 ? -20.070 6.566 5.656 1.00 96.62 215 ALA A N 1
ATOM 1685 C CA . ALA A 1 215 ? -20.089 6.285 7.089 1.00 96.62 215 ALA A CA 1
ATOM 1686 C C . ALA A 1 215 ? -18.977 7.028 7.853 1.00 96.62 215 ALA A C 1
ATOM 1688 O O . ALA A 1 215 ? -19.234 7.570 8.928 1.00 96.62 215 ALA A O 1
ATOM 1689 N N . TYR A 1 216 ? -17.770 7.108 7.282 1.00 96.00 216 TYR A N 1
ATOM 1690 C CA . TYR A 1 216 ? -16.572 7.616 7.968 1.00 96.00 216 TYR A CA 1
ATOM 1691 C C . TYR A 1 216 ? -16.029 8.940 7.414 1.00 96.00 216 TYR A C 1
ATOM 1693 O O . TYR A 1 216 ? -15.005 9.426 7.885 1.00 96.00 216 TYR A O 1
ATOM 1701 N N . ARG A 1 217 ? -16.720 9.555 6.445 1.00 94.38 217 ARG A N 1
ATOM 1702 C CA . ARG A 1 217 ? -16.332 10.819 5.784 1.00 94.38 217 ARG A CA 1
ATOM 1703 C C . ARG A 1 217 ? -14.936 10.757 5.152 1.00 94.38 217 ARG A C 1
ATOM 1705 O O . ARG A 1 217 ? -14.129 11.665 5.322 1.00 94.38 217 ARG A O 1
ATOM 1712 N N . LEU A 1 218 ? -14.659 9.672 4.429 1.00 92.38 218 LEU A N 1
ATOM 1713 C CA . LEU A 1 218 ? -13.378 9.459 3.748 1.00 92.38 218 LEU A CA 1
ATOM 1714 C C . LEU A 1 218 ? -13.435 10.053 2.336 1.00 92.38 218 LEU A C 1
ATOM 1716 O O . LEU A 1 218 ? -14.139 9.521 1.472 1.00 92.38 218 LEU A O 1
ATOM 1720 N N . GLU A 1 219 ? -12.704 11.141 2.103 1.00 88.88 219 GLU A N 1
ATOM 1721 C CA . GLU A 1 219 ? -12.695 11.869 0.824 1.00 88.88 219 GLU A CA 1
ATOM 1722 C C . GLU A 1 219 ? -11.732 11.247 -0.200 1.00 88.88 219 GLU A C 1
ATOM 1724 O O . GLU A 1 219 ? -11.960 11.320 -1.406 1.00 88.88 219 GLU A O 1
ATOM 1729 N N . GLY A 1 220 ? -10.666 10.608 0.277 1.00 83.56 220 GLY A N 1
ATOM 1730 C CA . GLY A 1 220 ? -9.578 10.042 -0.513 1.00 83.56 220 GLY A CA 1
ATOM 1731 C C . GLY A 1 220 ? -9.794 8.611 -1.001 1.00 83.56 220 GLY A C 1
ATOM 1732 O O . GLY A 1 220 ? -8.902 8.066 -1.660 1.00 83.56 220 GLY A O 1
ATOM 1733 N N . LEU A 1 221 ? -10.938 7.989 -0.695 1.00 87.88 221 LEU A N 1
ATOM 1734 C CA . LEU A 1 221 ? -11.327 6.724 -1.315 1.00 87.88 221 LEU A CA 1
ATOM 1735 C C . LEU A 1 221 ? -11.986 7.000 -2.663 1.00 87.88 221 LEU A C 1
ATOM 1737 O O . LEU A 1 221 ? -13.048 7.617 -2.749 1.00 87.88 221 LEU A O 1
ATOM 1741 N N . ASP A 1 222 ? -11.356 6.498 -3.723 1.00 80.31 222 ASP A N 1
ATOM 1742 C CA . ASP A 1 222 ? -11.871 6.628 -5.078 1.00 80.31 222 ASP A CA 1
ATOM 1743 C C . ASP A 1 222 ? -13.280 6.001 -5.158 1.00 80.31 222 ASP A C 1
ATOM 1745 O O . ASP A 1 222 ? -13.466 4.787 -5.013 1.00 80.31 222 ASP A O 1
ATOM 1749 N N . CYS A 1 223 ? -14.277 6.847 -5.409 1.00 75.50 223 CYS A N 1
ATOM 1750 C CA . CYS A 1 223 ? -15.639 6.457 -5.740 1.00 75.50 223 CYS A CA 1
ATOM 1751 C C . CYS A 1 223 ? -15.896 6.898 -7.180 1.00 75.50 223 CYS A C 1
ATOM 1753 O O . CYS A 1 223 ? -15.866 8.093 -7.469 1.00 75.50 223 CYS A O 1
ATOM 1755 N N . GLU A 1 224 ? -16.148 5.966 -8.102 1.00 69.38 224 GLU A N 1
ATOM 1756 C CA . GLU A 1 224 ? -16.613 6.366 -9.433 1.00 69.38 224 GLU A CA 1
ATOM 1757 C C . GLU A 1 224 ? -17.921 7.157 -9.304 1.00 69.38 224 GLU A C 1
ATOM 1759 O O . GLU A 1 224 ? -18.858 6.719 -8.618 1.00 69.38 224 GLU A O 1
ATOM 1764 N N . SER A 1 225 ? -17.988 8.310 -9.980 1.00 59.22 225 SER A N 1
ATOM 1765 C CA . SER A 1 225 ? -19.264 8.943 -10.288 1.00 59.22 225 SER A CA 1
ATOM 1766 C C . SER A 1 225 ? -20.053 7.972 -11.164 1.00 59.22 225 SER A C 1
ATOM 1768 O O . SER A 1 225 ? -19.533 7.411 -12.124 1.00 59.22 225 SER A O 1
ATOM 1770 N N . SER A 1 226 ? -21.294 7.718 -10.774 1.00 51.22 226 SER A N 1
ATOM 1771 C CA . SER A 1 226 ? -22.158 6.588 -11.142 1.00 51.22 226 SER A CA 1
ATOM 1772 C C . SER A 1 226 ? -22.458 6.364 -12.638 1.00 51.22 226 SER A C 1
ATOM 1774 O O . SER A 1 226 ? -23.294 5.522 -12.950 1.00 51.22 226 SER A O 1
ATOM 1776 N N . ASP A 1 227 ? -21.832 7.085 -13.566 1.00 52.66 227 ASP A N 1
ATOM 1777 C CA . ASP A 1 227 ? -22.394 7.331 -14.899 1.00 52.66 227 ASP A CA 1
ATOM 1778 C C . ASP A 1 227 ? -21.771 6.537 -16.054 1.00 52.66 227 ASP A C 1
ATOM 1780 O O . ASP A 1 227 ? -22.153 6.744 -17.207 1.00 52.66 227 ASP A O 1
ATOM 1784 N N . VAL A 1 228 ? -20.855 5.594 -15.810 1.00 56.41 228 VAL A N 1
ATOM 1785 C CA . VAL A 1 228 ? -20.263 4.816 -16.914 1.00 56.41 228 VAL A CA 1
ATOM 1786 C C . VAL A 1 228 ? -20.400 3.316 -16.674 1.00 56.41 228 VAL A C 1
ATOM 1788 O O . VAL A 1 228 ? -19.658 2.720 -15.903 1.00 56.41 228 VAL A O 1
ATOM 1791 N N . GLY A 1 229 ? -21.357 2.692 -17.369 1.00 55.38 229 GLY A N 1
ATOM 1792 C CA . GLY A 1 229 ? -21.606 1.246 -17.363 1.00 55.38 229 GLY A CA 1
ATOM 1793 C C . GLY A 1 229 ? -20.488 0.431 -18.024 1.00 55.38 229 GLY A C 1
ATOM 1794 O O . GLY A 1 229 ? -20.699 -0.188 -19.066 1.00 55.38 229 GLY A O 1
ATOM 1795 N N . TYR A 1 230 ? -19.289 0.439 -17.442 1.00 55.69 230 TYR A N 1
ATOM 1796 C CA . TYR A 1 230 ? -18.164 -0.376 -17.888 1.00 55.69 230 TYR A CA 1
ATOM 1797 C C . TYR A 1 230 ? -18.255 -1.794 -17.317 1.00 55.69 230 TYR A C 1
ATOM 1799 O O . TYR A 1 230 ? -18.436 -2.004 -16.120 1.00 55.69 230 TYR A O 1
ATOM 1807 N N . SER A 1 231 ? -18.091 -2.792 -18.186 1.00 57.81 231 SER A N 1
ATOM 1808 C CA . SER A 1 231 ? -17.972 -4.187 -17.763 1.00 57.81 231 SER A CA 1
ATOM 1809 C C . SER A 1 231 ? -16.564 -4.443 -17.218 1.00 57.81 231 SER A C 1
ATOM 1811 O O . SER A 1 231 ? -15.586 -4.418 -17.969 1.00 57.81 231 SER A O 1
ATOM 1813 N N . THR A 1 232 ? -16.467 -4.725 -15.919 1.00 56.91 232 THR A N 1
ATOM 1814 C CA . THR A 1 232 ? -15.222 -5.048 -15.196 1.00 56.91 232 THR A CA 1
ATOM 1815 C C . THR A 1 232 ? -14.487 -6.272 -15.755 1.00 56.91 232 THR A C 1
ATOM 1817 O O . THR A 1 232 ? -13.272 -6.380 -15.603 1.00 56.91 232 THR A O 1
ATOM 1820 N N . ASN A 1 233 ? -15.185 -7.160 -16.471 1.00 55.94 233 ASN A N 1
ATOM 1821 C CA . ASN A 1 233 ? -14.614 -8.396 -17.012 1.00 55.94 233 ASN A CA 1
ATOM 1822 C C . ASN A 1 233 ? -13.608 -8.180 -18.157 1.00 55.94 233 ASN A C 1
ATOM 1824 O O . ASN A 1 233 ? -12.836 -9.089 -18.446 1.00 55.94 233 ASN A O 1
ATOM 1828 N N . ARG A 1 234 ? -13.585 -7.009 -18.813 1.00 56.69 234 ARG A N 1
ATOM 1829 C CA . ARG A 1 234 ? -12.665 -6.759 -19.944 1.00 56.69 234 ARG A CA 1
ATOM 1830 C C . ARG A 1 234 ? -11.272 -6.275 -19.542 1.00 56.69 234 ARG A C 1
ATOM 1832 O O . ARG A 1 234 ? -10.348 -6.449 -20.322 1.00 56.69 234 ARG A O 1
ATOM 1839 N N . CYS A 1 235 ? -11.101 -5.667 -18.368 1.00 54.88 235 CYS A N 1
ATOM 1840 C CA . CYS A 1 235 ? -9.797 -5.112 -17.975 1.00 54.88 235 CYS A CA 1
ATOM 1841 C C . CYS A 1 235 ? -8.800 -6.177 -17.496 1.00 54.88 235 CYS A C 1
ATOM 1843 O O . CYS A 1 235 ? -7.603 -5.911 -17.480 1.00 54.88 235 CYS A O 1
ATOM 1845 N N . PHE A 1 236 ? -9.285 -7.356 -17.096 1.00 57.34 236 PHE A N 1
ATOM 1846 C CA . PHE A 1 236 ? -8.476 -8.371 -16.410 1.00 57.34 236 PHE A CA 1
ATOM 1847 C C . PHE A 1 236 ? -8.514 -9.748 -17.081 1.00 57.34 236 PHE A C 1
ATOM 1849 O O . PHE A 1 236 ? -8.023 -10.722 -16.514 1.00 57.34 236 PHE A O 1
ATOM 1856 N N . SER A 1 237 ? -9.084 -9.861 -18.284 1.00 54.81 237 SER A N 1
ATOM 1857 C CA . SER A 1 237 ? -8.912 -11.075 -19.079 1.00 54.81 237 SER A CA 1
ATOM 1858 C C . SER A 1 237 ? -7.433 -11.224 -19.438 1.00 54.81 237 SER A C 1
ATOM 1860 O O . SER A 1 237 ? -6.857 -10.311 -20.019 1.00 54.81 237 SER A O 1
ATOM 1862 N N . ASN A 1 238 ? -6.842 -12.388 -19.153 1.00 47.12 238 ASN A N 1
ATOM 1863 C CA . ASN A 1 238 ? -5.477 -12.758 -19.567 1.00 47.12 238 ASN A CA 1
ATOM 1864 C C . ASN A 1 238 ? -5.293 -12.828 -21.095 1.00 47.12 238 ASN A C 1
ATOM 1866 O O . ASN A 1 238 ? -4.222 -13.206 -21.569 1.00 47.12 238 ASN A O 1
ATOM 1870 N N . GLU A 1 239 ? -6.325 -12.508 -21.878 1.00 45.66 239 GLU A N 1
ATOM 1871 C CA . GLU A 1 239 ? -6.136 -12.281 -23.298 1.00 45.66 239 GLU A CA 1
ATOM 1872 C C . GLU A 1 239 ? -5.298 -11.012 -23.466 1.00 45.66 239 GLU A C 1
ATOM 1874 O O . GLU A 1 239 ? -5.701 -9.957 -22.966 1.00 45.66 239 GLU A O 1
ATOM 1879 N N . PRO A 1 240 ? -4.130 -11.088 -24.132 1.00 43.97 240 PRO A N 1
ATOM 1880 C CA . PRO A 1 240 ? -3.371 -9.899 -24.462 1.00 43.97 240 PRO A CA 1
ATOM 1881 C C . PRO A 1 240 ? -4.313 -8.979 -25.225 1.00 43.97 240 PRO A C 1
ATOM 1883 O O . PRO A 1 240 ? -4.753 -9.300 -26.327 1.00 43.97 240 PRO A O 1
ATOM 1886 N N . SER A 1 241 ? -4.675 -7.867 -24.591 1.00 43.25 241 SER A N 1
ATOM 1887 C CA . SER A 1 241 ? -5.481 -6.824 -25.197 1.00 43.25 241 SER A CA 1
ATOM 1888 C C . SER A 1 241 ? -4.826 -6.440 -26.523 1.00 43.25 241 SER A C 1
ATOM 1890 O O . SER A 1 241 ? -3.823 -5.735 -26.544 1.00 43.25 241 SER A O 1
ATOM 1892 N N . LEU A 1 242 ? -5.394 -6.915 -27.635 1.00 40.88 242 LEU A N 1
ATOM 1893 C CA . LEU A 1 242 ? -5.074 -6.446 -28.985 1.00 40.88 242 LEU A CA 1
ATOM 1894 C C . LEU A 1 242 ? -5.583 -5.013 -29.210 1.00 40.88 242 LEU A C 1
ATOM 1896 O O . LEU A 1 242 ? -5.324 -4.431 -30.261 1.00 40.88 242 LEU A O 1
ATOM 1900 N N . LEU A 1 243 ? -6.302 -4.439 -28.235 1.00 41.78 243 LEU A N 1
ATOM 1901 C CA . LEU A 1 243 ? -6.510 -3.001 -28.170 1.00 41.78 243 LEU A CA 1
ATOM 1902 C C . LEU A 1 243 ? -5.176 -2.363 -27.815 1.00 41.78 243 LEU A C 1
ATOM 1904 O O . LEU A 1 243 ? -4.614 -2.604 -26.745 1.00 41.78 243 LEU A O 1
ATOM 1908 N N . ASP A 1 244 ? -4.702 -1.594 -28.784 1.00 44.69 244 ASP A N 1
ATOM 1909 C CA . ASP A 1 244 ? -3.453 -0.870 -28.789 1.00 44.69 244 ASP A CA 1
ATOM 1910 C C . ASP A 1 244 ? -3.190 -0.205 -27.417 1.00 44.69 244 ASP A C 1
ATOM 1912 O O . ASP A 1 244 ? -3.895 0.750 -27.063 1.00 44.69 244 ASP A O 1
ATOM 1916 N N . PRO A 1 245 ? -2.180 -0.652 -26.636 1.00 46.78 245 PRO A N 1
ATOM 1917 C CA . PRO A 1 245 ? -1.762 0.043 -25.415 1.00 46.78 245 PRO A CA 1
ATOM 1918 C C . PRO A 1 245 ? -1.409 1.527 -25.661 1.00 46.78 245 PRO A C 1
ATOM 1920 O O . PRO A 1 245 ? -1.268 2.305 -24.716 1.00 46.78 245 PRO A O 1
ATOM 1923 N N . PHE A 1 246 ? -1.314 1.954 -26.927 1.00 47.84 246 PHE A N 1
ATOM 1924 C CA . PHE A 1 246 ? -0.966 3.299 -27.359 1.00 47.84 246 PHE A CA 1
ATOM 1925 C C . PHE A 1 246 ? -2.147 4.226 -27.723 1.00 47.84 246 PHE A C 1
ATOM 1927 O O . PHE A 1 246 ? -1.881 5.329 -28.216 1.00 47.84 246 PHE A O 1
ATOM 1934 N N . GLU A 1 247 ? -3.429 3.876 -27.525 1.00 44.22 247 GLU A N 1
ATOM 1935 C CA . GLU A 1 247 ? -4.515 4.681 -28.133 1.00 44.22 247 GLU A CA 1
ATOM 1936 C C . GLU A 1 247 ? -5.087 5.878 -27.349 1.00 44.22 247 GLU A C 1
ATOM 1938 O O . GLU A 1 247 ? -5.602 6.784 -28.003 1.00 44.22 247 GLU A O 1
ATOM 1943 N N . SER A 1 248 ? -4.940 6.016 -26.022 1.00 44.41 248 SER A N 1
ATOM 1944 C CA . SER A 1 248 ? -5.575 7.164 -25.323 1.00 44.41 248 SER A CA 1
ATOM 1945 C C . SER A 1 248 ? -4.698 8.037 -24.422 1.00 44.41 248 SER A C 1
ATOM 1947 O O . SER A 1 248 ? -5.161 9.104 -24.030 1.00 44.41 248 SER A O 1
ATOM 1949 N N . ASP A 1 249 ? -3.440 7.678 -24.142 1.00 49.44 249 ASP A N 1
ATOM 1950 C CA . ASP A 1 249 ? -2.529 8.539 -23.358 1.00 49.44 249 ASP A CA 1
ATOM 1951 C C . ASP A 1 249 ? -1.112 8.590 -23.958 1.00 49.44 249 ASP A C 1
ATOM 1953 O O . ASP A 1 249 ? -0.093 8.312 -23.328 1.00 49.44 249 ASP A O 1
ATOM 1957 N N . ARG A 1 250 ? -1.044 8.936 -25.250 1.00 51.84 250 ARG A N 1
ATOM 1958 C CA . ARG A 1 250 ? 0.173 8.916 -26.092 1.00 51.84 250 ARG A CA 1
ATOM 1959 C C . ARG A 1 250 ? 1.353 9.767 -25.601 1.00 51.84 250 ARG A C 1
ATOM 1961 O O . ARG A 1 250 ? 2.363 9.841 -26.297 1.00 51.84 250 ARG A O 1
ATOM 1968 N N . ARG A 1 251 ? 1.254 10.462 -24.465 1.00 66.56 251 ARG A N 1
ATOM 1969 C CA . ARG A 1 251 ? 2.315 11.366 -23.998 1.00 66.56 251 ARG A CA 1
ATOM 1970 C C . ARG A 1 251 ? 3.137 10.808 -22.843 1.00 66.56 251 ARG A C 1
ATOM 1972 O O . ARG A 1 251 ? 4.251 11.297 -22.661 1.00 66.56 251 ARG A O 1
ATOM 1979 N N . ARG A 1 252 ? 2.644 9.828 -22.074 1.00 79.88 252 ARG A N 1
ATOM 1980 C CA . ARG A 1 252 ? 3.354 9.326 -20.885 1.00 79.88 252 ARG A CA 1
ATOM 1981 C C . ARG A 1 252 ? 3.118 7.826 -20.663 1.00 79.88 252 ARG A C 1
ATOM 1983 O O . ARG A 1 252 ? 1.992 7.434 -20.388 1.00 79.88 252 ARG A O 1
ATOM 1990 N N . PRO A 1 253 ? 4.169 6.994 -20.734 1.00 86.81 253 PRO A N 1
ATOM 1991 C CA . PRO A 1 253 ? 4.112 5.611 -20.275 1.00 86.81 253 PRO A CA 1
ATOM 1992 C C . PRO A 1 253 ? 3.646 5.526 -18.819 1.00 86.81 253 PRO A C 1
ATOM 1994 O O . PRO A 1 253 ? 4.152 6.241 -17.951 1.00 86.81 253 PRO A O 1
ATOM 1997 N N . SER A 1 254 ? 2.683 4.648 -18.564 1.00 92.75 254 SER A N 1
ATOM 1998 C CA . SER A 1 254 ? 2.198 4.344 -17.218 1.00 92.75 254 SER A CA 1
ATOM 1999 C C . SER A 1 254 ? 3.049 3.265 -16.537 1.00 92.75 254 SER A C 1
ATOM 2001 O O . SER A 1 254 ? 3.956 2.680 -17.139 1.00 92.75 254 SER A O 1
ATOM 2003 N N . ILE A 1 255 ? 2.761 2.985 -15.266 1.00 93.25 255 ILE A N 1
ATOM 2004 C CA . ILE A 1 255 ? 3.449 1.946 -14.485 1.00 93.25 255 ILE A CA 1
ATOM 2005 C C . ILE A 1 255 ? 3.281 0.567 -15.113 1.00 93.25 255 ILE A C 1
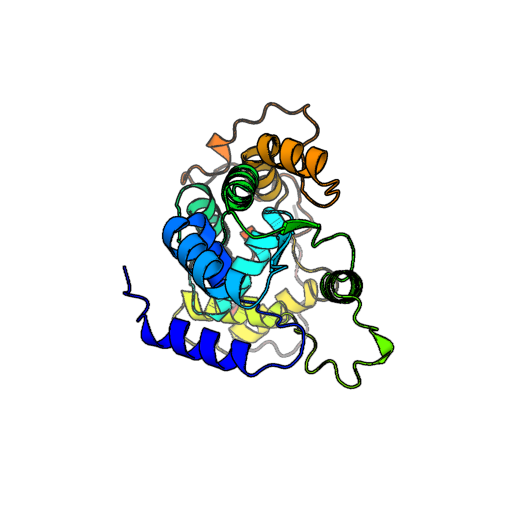ATOM 2007 O O . ILE A 1 255 ? 4.267 -0.150 -15.232 1.00 93.25 255 ILE A O 1
ATOM 2011 N N . ASP A 1 256 ? 2.076 0.222 -15.565 1.00 92.12 256 ASP A N 1
ATOM 2012 C CA . ASP A 1 256 ? 1.795 -1.034 -16.266 1.00 92.12 256 ASP A CA 1
ATOM 2013 C C . ASP A 1 256 ? 2.622 -1.192 -17.548 1.00 92.12 256 ASP A C 1
ATOM 2015 O O . ASP A 1 256 ? 3.017 -2.306 -17.880 1.00 92.12 256 ASP A O 1
ATOM 2019 N N . HIS A 1 257 ? 2.982 -0.091 -18.218 1.00 92.38 257 HIS A N 1
ATOM 2020 C CA . HIS A 1 257 ? 3.903 -0.140 -19.354 1.00 92.38 257 HIS A CA 1
ATOM 2021 C C . HIS A 1 257 ? 5.354 -0.339 -18.912 1.00 92.38 257 HIS A C 1
ATOM 2023 O O . HIS A 1 257 ? 6.041 -1.208 -19.445 1.00 92.38 257 HIS A O 1
ATOM 2029 N N . ILE A 1 258 ? 5.844 0.467 -17.964 1.00 95.00 258 ILE A N 1
ATOM 2030 C CA . ILE A 1 258 ? 7.265 0.471 -17.576 1.00 95.00 258 ILE A CA 1
ATOM 2031 C C . ILE A 1 258 ? 7.646 -0.796 -16.798 1.00 95.00 258 ILE A C 1
ATOM 2033 O O . ILE A 1 258 ? 8.734 -1.335 -16.983 1.00 95.00 258 ILE A O 1
ATOM 2037 N N . PHE A 1 259 ? 6.747 -1.304 -15.963 1.00 96.19 259 PHE A N 1
ATOM 2038 C CA . PHE A 1 259 ? 6.930 -2.539 -15.204 1.00 96.19 259 PHE A CA 1
ATOM 2039 C C . PHE A 1 259 ? 6.283 -3.728 -15.920 1.00 96.19 259 PHE A C 1
ATOM 2041 O O . PHE A 1 259 ? 5.550 -4.499 -15.305 1.00 96.19 259 PHE A O 1
ATOM 2048 N N . SER A 1 260 ? 6.555 -3.866 -17.222 1.00 96.44 260 SER A N 1
ATOM 2049 C CA . SER A 1 260 ? 6.127 -4.993 -18.061 1.00 96.44 260 SER A CA 1
ATOM 2050 C C . SER A 1 260 ? 7.311 -5.833 -18.537 1.00 96.44 260 SER A C 1
ATOM 2052 O O . SER A 1 260 ? 8.430 -5.331 -18.696 1.00 96.44 260 SER A O 1
ATOM 2054 N N . TYR A 1 261 ? 7.061 -7.108 -18.849 1.00 95.38 261 TYR A N 1
ATOM 2055 C CA . TYR A 1 261 ? 8.066 -7.965 -19.487 1.00 95.38 261 TYR A CA 1
ATOM 2056 C C . TYR A 1 261 ? 8.542 -7.403 -20.833 1.00 95.38 261 TYR A C 1
ATOM 2058 O O . TYR A 1 261 ? 9.732 -7.465 -21.148 1.00 95.38 261 TYR A O 1
ATOM 2066 N N . SER A 1 262 ? 7.639 -6.795 -21.607 1.00 93.56 262 SER A N 1
ATOM 2067 C CA . SER A 1 262 ? 7.973 -6.148 -22.877 1.00 93.56 262 SER A CA 1
ATOM 2068 C C . SER A 1 262 ? 8.948 -4.987 -22.685 1.00 93.56 262 SER A C 1
ATOM 2070 O O . SER A 1 262 ? 9.909 -4.862 -23.441 1.00 93.56 262 SER A O 1
ATOM 2072 N N . PHE A 1 263 ? 8.759 -4.164 -21.650 1.00 93.81 263 PHE A N 1
ATOM 2073 C CA . PHE A 1 263 ? 9.676 -3.063 -21.361 1.00 93.81 263 PHE A CA 1
ATOM 2074 C C . PHE A 1 263 ? 11.045 -3.552 -20.878 1.00 93.81 263 PHE A C 1
ATOM 2076 O O . PHE A 1 263 ? 12.070 -3.027 -21.311 1.00 93.81 263 PHE A O 1
ATOM 2083 N N . ALA A 1 264 ? 11.088 -4.609 -20.061 1.00 94.88 264 ALA A N 1
ATOM 2084 C CA . ALA A 1 264 ? 12.350 -5.248 -19.688 1.00 94.88 264 ALA A CA 1
ATOM 2085 C C . ALA A 1 264 ? 13.120 -5.757 -20.927 1.00 94.88 264 ALA A C 1
ATOM 2087 O O . ALA A 1 264 ? 14.320 -5.507 -21.062 1.00 94.88 264 ALA A O 1
ATOM 2088 N N . ALA A 1 265 ? 12.430 -6.374 -21.893 1.00 94.62 265 ALA A N 1
ATOM 2089 C CA . ALA A 1 265 ? 13.039 -6.802 -23.155 1.00 94.62 265 ALA A CA 1
ATOM 2090 C C . ALA A 1 265 ? 13.552 -5.622 -24.009 1.00 94.62 265 ALA A C 1
ATOM 2092 O O . ALA A 1 265 ? 14.603 -5.728 -24.656 1.00 94.62 265 ALA A O 1
ATOM 2093 N N . LEU A 1 266 ? 12.858 -4.478 -23.985 1.00 93.38 266 LEU A N 1
ATOM 2094 C CA . LEU A 1 266 ? 13.315 -3.251 -24.646 1.00 93.38 266 LEU A CA 1
ATOM 2095 C C . LEU A 1 266 ? 14.608 -2.711 -24.027 1.00 93.38 266 LEU A C 1
ATOM 2097 O O . LEU A 1 266 ? 15.490 -2.298 -24.778 1.00 93.38 266 LEU A O 1
ATOM 2101 N N . ILE A 1 267 ? 14.768 -2.768 -22.698 1.00 93.75 267 ILE A N 1
ATOM 2102 C CA . ILE A 1 267 ? 16.023 -2.382 -22.027 1.00 93.75 267 ILE A CA 1
ATOM 2103 C C . ILE A 1 267 ? 17.186 -3.236 -22.547 1.00 93.75 267 ILE A C 1
ATOM 2105 O O . ILE A 1 267 ? 18.209 -2.690 -22.964 1.00 93.75 267 ILE A O 1
ATOM 2109 N N . SER A 1 268 ? 17.018 -4.562 -22.595 1.00 94.19 268 SER A N 1
ATOM 2110 C CA . SER A 1 268 ? 18.043 -5.463 -23.138 1.00 94.19 268 SER A CA 1
ATOM 2111 C C . SER A 1 268 ? 18.375 -5.144 -24.596 1.00 94.19 268 SER A C 1
ATOM 2113 O O . SER A 1 268 ? 19.548 -5.030 -24.949 1.00 94.19 268 SER A O 1
ATOM 2115 N N . THR A 1 269 ? 17.363 -4.925 -25.434 1.00 93.25 269 THR A N 1
ATOM 2116 C CA . THR A 1 269 ? 17.560 -4.623 -26.860 1.00 93.25 269 THR A CA 1
ATOM 2117 C C . THR A 1 269 ? 18.288 -3.291 -27.062 1.00 93.25 269 THR A C 1
ATOM 2119 O O . THR A 1 269 ? 19.261 -3.220 -27.812 1.00 93.25 269 THR A O 1
ATOM 2122 N N . ALA A 1 270 ? 17.874 -2.243 -26.344 1.00 90.31 270 ALA A N 1
ATOM 2123 C CA . ALA A 1 270 ? 18.509 -0.928 -26.390 1.00 90.31 270 ALA A CA 1
ATOM 2124 C C . ALA A 1 270 ? 19.963 -0.974 -25.888 1.00 90.31 270 ALA A C 1
ATOM 2126 O O . ALA A 1 270 ? 20.847 -0.363 -26.490 1.00 90.31 270 ALA A O 1
ATOM 2127 N N . SER A 1 271 ? 20.238 -1.749 -24.834 1.00 90.75 271 SER A N 1
ATOM 2128 C CA . SER A 1 271 ? 21.599 -1.915 -24.312 1.00 90.75 271 SER A CA 1
ATOM 2129 C C . SER A 1 271 ? 22.539 -2.624 -25.296 1.00 90.75 271 SER A C 1
ATOM 2131 O O . SER A 1 271 ? 23.713 -2.269 -25.373 1.00 90.75 271 SER A O 1
ATOM 2133 N N . ALA A 1 272 ? 22.026 -3.574 -26.088 1.00 89.81 272 ALA A N 1
ATOM 2134 C CA . ALA A 1 272 ? 22.804 -4.297 -27.096 1.00 89.81 272 ALA A CA 1
ATOM 2135 C C . ALA A 1 272 ? 23.089 -3.434 -28.336 1.00 89.81 272 ALA A C 1
ATOM 2137 O O . ALA A 1 272 ? 24.150 -3.551 -28.947 1.00 89.81 272 ALA A O 1
ATOM 2138 N N . ALA A 1 273 ? 22.160 -2.541 -28.687 1.00 84.69 273 ALA A N 1
ATOM 2139 C CA . ALA A 1 273 ? 22.290 -1.620 -29.814 1.00 84.69 273 ALA A CA 1
ATOM 2140 C C . ALA A 1 273 ? 23.227 -0.430 -29.544 1.00 84.69 273 ALA A C 1
ATOM 2142 O O . ALA A 1 273 ? 23.531 0.321 -30.470 1.00 84.69 273 ALA A O 1
ATOM 2143 N N . THR A 1 274 ? 23.694 -0.253 -28.303 1.00 69.62 274 THR A N 1
ATOM 2144 C CA . THR A 1 274 ? 24.532 0.881 -27.893 1.00 69.62 274 THR A CA 1
ATOM 2145 C C . THR A 1 274 ? 25.976 0.429 -27.619 1.00 69.62 274 THR A C 1
ATOM 2147 O O . THR A 1 274 ? 26.392 0.362 -26.460 1.00 69.62 274 THR A O 1
ATOM 2150 N N . PRO A 1 275 ? 26.789 0.102 -28.645 1.00 55.16 275 PRO A N 1
ATOM 2151 C CA . PRO A 1 275 ? 28.208 -0.149 -28.441 1.00 55.16 275 PRO A CA 1
ATOM 2152 C C . PRO A 1 275 ? 28.892 1.193 -28.138 1.00 55.16 275 PRO A C 1
ATOM 2154 O O . PRO A 1 275 ? 29.056 2.028 -29.021 1.00 55.16 275 PRO A O 1
ATOM 2157 N N . SER A 1 276 ? 29.228 1.426 -26.864 1.00 52.31 276 SER A N 1
ATOM 2158 C CA . SER A 1 276 ? 30.064 2.540 -26.377 1.00 52.31 276 SER A CA 1
ATOM 2159 C C . SER A 1 276 ? 29.693 3.939 -26.911 1.00 52.31 276 SER A C 1
ATOM 2161 O O . SER A 1 276 ? 30.433 4.530 -27.694 1.00 52.31 276 SER A O 1
ATOM 2163 N N . TRP A 1 277 ? 28.566 4.500 -26.467 1.00 47.69 277 TRP A N 1
ATOM 2164 C CA . TRP A 1 277 ? 28.205 5.902 -26.726 1.00 47.69 277 TRP A CA 1
ATOM 2165 C C . TRP A 1 277 ? 28.466 6.762 -25.483 1.00 47.69 277 TRP A C 1
ATOM 2167 O O . TRP A 1 277 ? 27.618 6.878 -24.605 1.00 47.69 277 TRP A O 1
ATOM 2177 N N . THR A 1 278 ? 29.639 7.392 -25.406 1.00 46.28 278 THR A N 1
ATOM 2178 C CA . THR A 1 278 ? 29.975 8.403 -24.384 1.00 46.28 278 THR A CA 1
ATOM 2179 C C . THR A 1 278 ? 29.524 9.826 -24.740 1.00 46.28 278 THR A C 1
ATOM 2181 O O . THR A 1 278 ? 29.787 10.743 -23.970 1.00 46.28 278 THR A O 1
ATOM 2184 N N . HIS A 1 279 ? 28.793 10.058 -25.838 1.00 45.38 279 HIS A N 1
ATOM 2185 C CA . HIS A 1 279 ? 28.307 11.401 -26.176 1.00 45.38 279 HIS A CA 1
ATOM 2186 C C . HIS A 1 279 ? 26.893 11.410 -26.783 1.00 45.38 279 HIS A C 1
ATOM 2188 O O . HIS A 1 279 ? 26.692 11.030 -27.929 1.00 45.38 279 HIS A O 1
ATOM 2194 N N . GLY A 1 280 ? 25.933 11.924 -26.002 1.00 49.19 280 GLY A N 1
ATOM 2195 C CA . GLY A 1 280 ? 24.752 12.663 -26.470 1.00 49.19 280 GLY A CA 1
ATOM 2196 C C . GLY A 1 280 ? 23.742 11.922 -27.352 1.00 49.19 280 GLY A C 1
ATOM 2197 O O . GLY A 1 280 ? 23.734 12.094 -28.568 1.00 49.19 280 GLY A O 1
ATOM 2198 N N . LEU A 1 281 ? 22.788 11.218 -26.739 1.00 45.53 281 LEU A N 1
ATOM 2199 C CA . LEU A 1 281 ? 21.591 10.726 -27.428 1.00 45.53 281 LEU A CA 1
ATOM 2200 C C . LEU A 1 281 ? 20.551 11.850 -27.597 1.00 45.53 281 LEU A C 1
ATOM 2202 O O . LEU A 1 281 ? 19.931 12.304 -26.637 1.00 45.53 281 LEU A O 1
ATOM 2206 N N . ARG A 1 282 ? 20.310 12.263 -28.848 1.00 42.69 282 ARG A N 1
ATOM 2207 C CA . ARG A 1 282 ? 19.011 12.800 -29.281 1.00 42.69 282 ARG A CA 1
ATOM 2208 C C . ARG A 1 282 ? 18.202 11.629 -29.824 1.00 42.69 282 ARG A C 1
ATOM 2210 O O . ARG A 1 282 ? 18.560 11.071 -30.857 1.00 42.69 282 ARG A O 1
ATOM 2217 N N . TRP A 1 283 ? 17.107 11.275 -29.158 1.00 43.62 283 TRP A N 1
ATOM 2218 C CA . TRP A 1 283 ? 16.141 10.334 -29.718 1.00 43.62 283 TRP A CA 1
ATOM 2219 C C . TRP A 1 283 ? 15.532 10.934 -30.987 1.00 43.62 283 TRP A C 1
ATOM 2221 O O . TRP A 1 283 ? 14.850 11.960 -30.941 1.00 43.62 283 TRP A O 1
ATOM 2231 N N . ALA A 1 284 ? 15.785 10.296 -32.130 1.00 41.62 284 ALA A N 1
ATOM 2232 C CA . ALA A 1 284 ? 15.011 10.533 -33.333 1.00 41.62 284 ALA A CA 1
ATOM 2233 C C . ALA A 1 284 ? 13.596 10.018 -33.059 1.00 41.62 284 ALA A C 1
ATOM 2235 O O . ALA A 1 284 ? 13.363 8.814 -32.972 1.00 41.62 284 ALA A O 1
ATOM 2236 N N . GLY A 1 285 ? 12.660 10.947 -32.857 1.00 37.09 285 GLY A N 1
ATOM 2237 C CA . GLY A 1 285 ? 11.245 10.618 -32.841 1.00 37.09 285 GLY A CA 1
ATOM 2238 C C . GLY A 1 285 ? 10.906 9.830 -34.101 1.00 37.09 285 GLY A C 1
ATOM 2239 O O . GLY A 1 285 ? 11.269 10.241 -35.205 1.00 37.09 285 GLY A O 1
ATOM 2240 N N . VAL A 1 286 ? 10.229 8.699 -33.911 1.00 37.69 286 VAL A N 1
ATOM 2241 C CA . VAL A 1 286 ? 9.542 7.963 -34.971 1.00 37.69 286 VAL A CA 1
ATOM 2242 C C . VAL A 1 286 ? 8.692 8.982 -35.731 1.00 37.69 286 VAL A C 1
ATOM 2244 O O . VAL A 1 286 ? 7.713 9.513 -35.202 1.00 37.69 286 VAL A O 1
ATOM 2247 N N . ARG A 1 287 ? 9.137 9.350 -36.936 1.00 36.19 287 ARG A N 1
ATOM 2248 C CA . ARG A 1 287 ? 8.341 10.170 -37.846 1.00 36.19 287 ARG A CA 1
ATOM 2249 C C . ARG A 1 287 ? 7.199 9.301 -38.364 1.00 36.19 287 ARG A C 1
ATOM 2251 O O . ARG A 1 287 ? 7.413 8.131 -38.668 1.00 36.19 287 ARG A O 1
ATOM 2258 N N . ARG A 1 288 ? 6.015 9.912 -38.390 1.00 39.81 288 ARG A N 1
ATOM 2259 C CA . ARG A 1 288 ? 4.821 9.420 -39.080 1.00 39.81 288 ARG A CA 1
ATOM 2260 C C . ARG A 1 288 ? 5.115 9.112 -40.541 1.00 39.81 288 ARG A C 1
ATOM 2262 O O . ARG A 1 288 ? 5.947 9.854 -41.115 1.00 39.81 288 ARG A O 1
#

Foldseek 3Di:
DDPPPPVVLVVVLVVVLPDPDDDDDDDQVLLLCLQVPVVVNLVSLVSCCVRPVEAEDEAEDAALQVVLVLVVLVVLVVLDQDFSLRSLLCLLPHDPSGRHLQVLSSVVSVVVRPSYHYAYHYVPPDPPVVVVCVVVVHDPVPCPDPDDDPPDDQPLVSLQSNLCSNVVHHDDPLLSVVSCVVSVVCRPPNAAADPLSSCLSQVSRQVSLVVVCVVNVHPRHDHDDPPDPDDSVPSNPPPPPPPPPCDDCVPDDHSSRSRDPVNSVVSVVSSVVDDDDPDDDDDDPPDD

pLDDT: mean 83.65, std 18.02, range [31.59, 98.38]